Protein AF-A0A971Q6B0-F1 (afdb_monomer_lite)

Foldseek 3Di:
DAWDWDDDPDQKIKTKDWDDPVVCVVFVVQDPDDDDLPAFDTKMFIFIARDPDDPHGGHGFKMWTKGQDQLDDVLVCVVVVNPLVDPDSVVSSVVSRAAEIERSDIGGHPVCPPVLVSLVNLLVCVVVSNHQKYKYWALCCVVDVSLVSSVWDWGDDDDDPLLVVLQVLCVVLVNDLVQLCVLVSVVVSLVPGDPVSNVSNLVSLCCSQCPCSVPDRPPDPPSDSSVSSNVCSVVNVRDIIMIMDGDDDD

Secondary structure (DSSP, 8-state):
-PPEEE-SSSSSEEEEEEE-GGGHHHHGGG-SS-S---SEEEEEEEEEES-SSSSSS-EEEEEEEEEPPPS--HHHHHHTTTTT--SSHHHHHHHHHHHEEEEEEEEE-GGGTTSSHHHHHHHHHGGGSSSSEEEEEESGGGT-THHHHTTPEEE--PPPHHHHHHHHHHHHTT--HHHHHSHHHHHHHHHTS-HHHHHHHHHHHHHHHS-GGGTTSTT---S-HHHHHHHHHHHHH--PEEEEEEPPP-

Sequence (250 aa):
MKTVHLGSNLPFRFAIRPCPFSDYAKLARFHYRSGNPGPVARCFGLYATNLPRGPDSNTLVGIVVYGLPPVNSPLRDLATADRFRIADRAARAKKLNRELRTIARVIIDPRFRSLGLAAALVRHTLPHAGTPWVEASAVMGAINPFFEKAGMKRIDGPPSRNRAALQAALTHVGLTPPILLDTPRAIRHVESLPPIEKRFILRRIHEHFLNPRQGAYSSAVKHDLPWILPRLAQHALAQPAYFIWKRTRV

Radius of gyration: 20.81 Å; chains: 1; bounding box: 53×38×62 Å

Structure (mmCIF, N/CA/C/O backbone):
data_AF-A0A971Q6B0-F1
#
_entry.id   AF-A0A971Q6B0-F1
#
loop_
_atom_site.group_PDB
_atom_site.id
_atom_site.type_symbol
_atom_site.label_atom_id
_atom_site.label_alt_id
_atom_site.label_comp_id
_atom_site.label_asym_id
_atom_site.label_entity_id
_atom_site.label_seq_id
_atom_site.pdbx_PDB_ins_code
_atom_site.Cartn_x
_atom_site.Cartn_y
_atom_site.Cartn_z
_atom_site.occupancy
_atom_site.B_iso_or_equiv
_atom_site.auth_seq_id
_atom_site.auth_comp_id
_atom_site.auth_asym_id
_atom_site.auth_atom_id
_atom_site.pdbx_PDB_model_num
ATOM 1 N N . MET A 1 1 ? -12.184 7.140 18.582 1.00 59.72 1 MET A N 1
ATOM 2 C CA . MET A 1 1 ? -12.296 5.665 18.570 1.00 59.72 1 MET A CA 1
ATOM 3 C C . MET A 1 1 ? -12.173 5.187 20.008 1.00 59.72 1 MET A C 1
ATOM 5 O O . MET A 1 1 ? -11.249 5.642 20.670 1.00 59.72 1 MET A O 1
ATOM 9 N N . LYS A 1 2 ? -13.109 4.358 20.493 1.00 57.00 2 LYS A N 1
ATOM 10 C CA . LYS A 1 2 ? -12.983 3.660 21.788 1.00 57.00 2 LYS A CA 1
ATOM 11 C C . LYS A 1 2 ? -12.066 2.439 21.614 1.00 57.00 2 LYS A C 1
ATOM 13 O O . LYS A 1 2 ? -11.995 1.902 20.509 1.00 57.00 2 LYS A O 1
ATOM 18 N N . THR A 1 3 ? -11.366 2.025 22.668 1.00 61.88 3 THR A N 1
ATOM 19 C CA . THR A 1 3 ? -10.466 0.861 22.638 1.00 61.88 3 THR A CA 1
ATOM 20 C C . THR A 1 3 ? -11.216 -0.406 22.227 1.00 61.88 3 THR A C 1
ATOM 22 O O . THR A 1 3 ? -12.257 -0.716 22.799 1.00 61.88 3 THR A O 1
ATOM 25 N N . VAL A 1 4 ? -10.686 -1.140 21.244 1.00 60.56 4 VAL A N 1
ATOM 26 C CA . VAL A 1 4 ? -11.229 -2.441 20.813 1.00 60.56 4 VAL A CA 1
ATOM 27 C C . VAL A 1 4 ? -10.360 -3.565 21.360 1.00 60.56 4 VAL A C 1
ATOM 29 O O . VAL A 1 4 ? -9.152 -3.560 21.112 1.00 60.56 4 VAL A O 1
ATOM 32 N N . HIS A 1 5 ? -10.983 -4.525 22.049 1.00 63.38 5 HIS A N 1
ATOM 33 C CA . HIS A 1 5 ? -10.326 -5.730 22.547 1.00 63.38 5 HIS A CA 1
ATOM 34 C C . HIS A 1 5 ? -10.468 -6.905 21.576 1.00 63.38 5 HIS A C 1
ATOM 36 O O . HIS A 1 5 ? -11.567 -7.191 21.108 1.00 63.38 5 HIS A O 1
ATOM 42 N N . LEU A 1 6 ? -9.353 -7.575 21.260 1.00 63.81 6 LEU A N 1
ATOM 43 C CA . LEU A 1 6 ? -9.320 -8.747 20.374 1.00 63.81 6 LEU A CA 1
ATOM 44 C C . LEU A 1 6 ? -8.967 -10.010 21.176 1.00 63.81 6 LEU A C 1
ATOM 46 O O . LEU A 1 6 ? -7.962 -10.004 21.884 1.00 63.81 6 LEU A O 1
ATOM 50 N N . GLY A 1 7 ? -9.758 -11.078 20.998 1.00 57.16 7 GLY A N 1
ATOM 51 C CA . GLY A 1 7 ? -9.522 -12.428 21.535 1.00 57.16 7 GLY A CA 1
ATOM 52 C C . GLY A 1 7 ? -10.180 -12.708 22.895 1.00 57.16 7 GLY A C 1
ATOM 53 O O . GLY A 1 7 ? -9.960 -11.969 23.849 1.00 57.16 7 GLY A O 1
ATOM 54 N N . SER A 1 8 ? -10.963 -13.793 22.984 1.00 54.28 8 SER A N 1
ATOM 55 C CA . SER A 1 8 ? -11.554 -14.305 24.236 1.00 54.28 8 SER A CA 1
ATOM 56 C C . SER A 1 8 ? -10.757 -15.453 24.875 1.00 54.28 8 SER A C 1
ATOM 58 O O . SER A 1 8 ? -10.902 -15.678 26.069 1.00 54.28 8 SER A O 1
ATOM 60 N N . ASN A 1 9 ? -9.892 -16.147 24.114 1.00 57.88 9 ASN A N 1
ATOM 61 C CA . ASN A 1 9 ? -9.231 -17.394 24.550 1.00 57.88 9 ASN A CA 1
ATOM 62 C C . ASN A 1 9 ? -7.687 -17.321 24.572 1.00 57.88 9 ASN A C 1
ATOM 64 O O . ASN A 1 9 ? -7.028 -18.349 24.691 1.00 57.88 9 ASN A O 1
ATOM 68 N N . LEU A 1 10 ? -7.091 -16.132 24.419 1.00 64.12 10 LEU A N 1
ATOM 69 C CA . LEU A 1 10 ? -5.641 -15.936 24.554 1.00 64.12 10 LEU A CA 1
ATOM 70 C C . LEU A 1 10 ? -5.323 -15.319 25.925 1.00 64.12 10 LEU A C 1
ATOM 72 O O . LEU A 1 10 ? -6.090 -14.476 26.392 1.00 64.12 10 LEU A O 1
ATOM 76 N N . PRO A 1 11 ? -4.187 -15.672 26.557 1.00 64.81 11 PRO A N 1
ATOM 77 C CA . PRO A 1 11 ? -3.811 -15.128 27.866 1.00 64.81 11 PRO A CA 1
ATOM 78 C C . PRO A 1 11 ? -3.462 -13.628 27.827 1.00 64.81 11 PRO A C 1
ATOM 80 O O . PRO A 1 11 ? -3.389 -12.983 28.868 1.00 64.81 11 PRO A O 1
ATOM 83 N N . PHE A 1 12 ? -3.280 -13.055 26.634 1.00 71.56 12 PHE A N 1
ATOM 84 C CA . PHE A 1 12 ? -3.012 -11.636 26.407 1.00 71.56 12 PHE A CA 1
ATOM 85 C C . PHE A 1 12 ? -4.153 -10.978 25.627 1.00 71.56 12 PHE A C 1
ATOM 87 O O . PHE A 1 12 ? -4.751 -11.578 24.732 1.00 71.56 12 PHE A O 1
ATOM 94 N N . ARG A 1 13 ? -4.435 -9.713 25.954 1.00 81.75 13 ARG A N 1
ATOM 95 C CA . ARG A 1 13 ? -5.461 -8.900 25.287 1.00 81.75 13 ARG A CA 1
ATOM 96 C C . ARG A 1 13 ? -4.807 -7.889 24.361 1.00 81.75 13 ARG A C 1
ATOM 98 O O . ARG A 1 13 ? -3.676 -7.459 24.578 1.00 81.75 13 ARG A O 1
ATOM 105 N N . PHE A 1 14 ? -5.548 -7.471 23.346 1.00 87.75 14 PHE A N 1
ATOM 106 C CA . PHE A 1 14 ? -5.125 -6.388 22.465 1.00 87.75 14 PHE A CA 1
ATOM 107 C C . PHE A 1 14 ? -6.003 -5.157 22.643 1.00 87.75 14 PHE A C 1
ATOM 109 O O . PHE A 1 14 ? -7.144 -5.267 23.074 1.00 87.75 14 PHE A O 1
ATOM 116 N N . ALA A 1 15 ? -5.464 -3.989 22.320 1.00 90.06 15 ALA A N 1
ATOM 117 C CA . ALA A 1 15 ? -6.143 -2.706 22.387 1.00 90.06 15 ALA A CA 1
ATOM 118 C C . ALA A 1 15 ? -5.758 -1.864 21.167 1.00 90.06 15 ALA A C 1
ATOM 120 O O . ALA A 1 15 ? -4.575 -1.623 20.928 1.00 90.06 15 ALA A O 1
ATOM 121 N N . ILE A 1 16 ? -6.743 -1.397 20.397 1.00 93.44 16 ILE A N 1
ATOM 122 C CA . ILE A 1 16 ? -6.512 -0.456 19.289 1.00 93.44 16 ILE A CA 1
ATOM 123 C C . ILE A 1 16 ? -6.879 0.959 19.726 1.00 93.44 16 ILE A C 1
ATOM 125 O O . ILE A 1 16 ? -7.988 1.183 20.208 1.00 93.44 16 ILE A O 1
ATOM 129 N N . ARG A 1 17 ? -5.980 1.923 19.508 1.00 93.88 17 ARG A N 1
ATOM 130 C CA . ARG A 1 17 ? -6.218 3.342 19.815 1.00 93.88 17 ARG A CA 1
ATOM 131 C C . ARG A 1 17 ? -5.443 4.276 18.878 1.00 93.88 17 ARG A C 1
ATOM 133 O O . ARG A 1 17 ? -4.462 3.839 18.272 1.00 93.88 17 ARG A O 1
ATOM 140 N N . PRO A 1 18 ? -5.855 5.551 18.742 1.00 96.12 18 PRO A N 1
ATOM 141 C CA . PRO A 1 18 ? -5.040 6.561 18.071 1.00 96.12 18 PRO A CA 1
ATOM 142 C C . PRO A 1 18 ? -3.644 6.650 18.700 1.00 96.12 18 PRO A C 1
ATOM 144 O O . PRO A 1 18 ? -3.510 6.532 19.917 1.00 96.12 18 PRO A O 1
ATOM 147 N N . CYS A 1 19 ? -2.621 6.867 17.879 1.00 94.69 19 CYS A N 1
ATOM 148 C CA . CYS A 1 19 ? -1.248 7.069 18.338 1.00 94.69 19 CYS A CA 1
ATOM 149 C C . CYS A 1 19 ? -0.559 8.179 17.525 1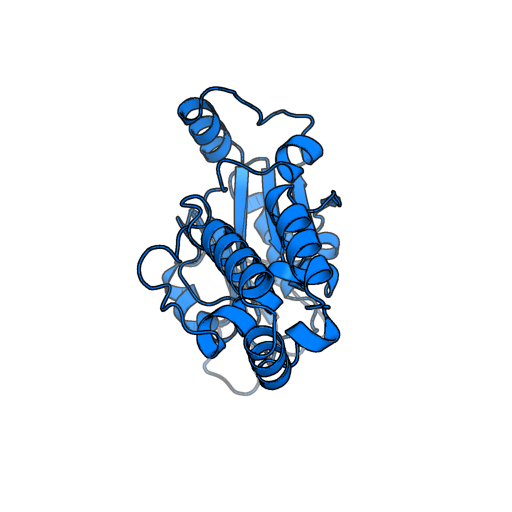.00 94.69 19 CYS A C 1
ATOM 151 O O . CYS A 1 19 ? -0.994 8.481 16.406 1.00 94.69 19 CYS A O 1
ATOM 153 N N . PRO A 1 20 ? 0.498 8.815 18.059 1.00 95.25 20 PRO A N 1
ATOM 154 C CA . PRO A 1 20 ? 1.301 9.753 17.285 1.00 95.25 20 PRO A CA 1
ATOM 155 C C . PRO A 1 20 ? 2.094 9.020 16.197 1.00 95.25 20 PRO A C 1
ATOM 157 O O . PRO A 1 20 ? 2.433 7.845 16.329 1.00 95.25 20 PRO A O 1
ATOM 160 N N . PHE A 1 21 ? 2.458 9.724 15.122 1.00 94.69 21 PHE A N 1
ATOM 161 C CA . PHE A 1 21 ? 3.286 9.130 14.068 1.00 94.69 21 PHE A CA 1
ATOM 162 C C . PHE A 1 21 ? 4.667 8.679 14.571 1.00 94.69 21 PHE A C 1
ATOM 164 O O . PHE A 1 21 ? 5.214 7.726 14.029 1.00 94.69 21 PHE A O 1
ATOM 171 N N . SER A 1 22 ? 5.206 9.279 15.636 1.00 94.31 22 SER A N 1
ATOM 172 C CA . SER A 1 22 ? 6.482 8.866 16.239 1.00 94.31 22 SER A CA 1
ATOM 173 C C . SER A 1 22 ? 6.508 7.395 16.682 1.00 94.31 22 SER A C 1
ATOM 175 O O . SER A 1 22 ? 7.567 6.769 16.635 1.00 94.31 22 SER A O 1
ATOM 177 N N . ASP A 1 23 ? 5.358 6.791 17.008 1.00 94.62 23 ASP A N 1
ATOM 178 C CA . ASP A 1 23 ? 5.263 5.361 17.339 1.00 94.62 23 ASP A CA 1
ATOM 179 C C . ASP A 1 23 ? 5.625 4.449 16.155 1.00 94.62 23 ASP A C 1
ATOM 181 O O . ASP A 1 23 ? 6.085 3.324 16.361 1.00 94.62 23 ASP A O 1
ATOM 185 N N . TYR A 1 24 ? 5.505 4.934 14.914 1.00 94.38 24 TYR A N 1
ATOM 186 C CA . TYR A 1 24 ? 5.943 4.207 13.719 1.00 94.38 24 TYR A CA 1
ATOM 187 C C . TYR A 1 24 ? 7.421 3.819 13.793 1.00 94.38 24 TYR A C 1
ATOM 189 O O . TYR A 1 24 ? 7.770 2.700 13.417 1.00 94.38 24 TYR A O 1
ATOM 197 N N . ALA A 1 25 ? 8.287 4.696 14.315 1.00 91.88 25 ALA A N 1
ATOM 198 C CA . ALA A 1 25 ? 9.729 4.458 14.371 1.00 91.88 25 ALA A CA 1
ATOM 199 C C . ALA A 1 25 ? 10.085 3.191 15.170 1.00 91.88 25 ALA A C 1
ATOM 201 O O . ALA A 1 25 ? 11.011 2.470 14.801 1.00 91.88 25 ALA A O 1
ATOM 202 N N . LYS A 1 26 ? 9.290 2.858 16.198 1.00 92.81 26 LYS A N 1
ATOM 203 C CA . LYS A 1 26 ? 9.471 1.665 17.044 1.00 92.81 26 LYS A CA 1
ATOM 204 C C . LYS A 1 26 ? 9.282 0.354 16.270 1.00 92.81 26 LYS A C 1
ATOM 206 O O . LYS A 1 26 ? 9.869 -0.664 16.628 1.00 92.81 26 LYS A O 1
ATOM 211 N N . LEU A 1 27 ? 8.473 0.376 15.206 1.00 93.62 27 LEU A N 1
ATOM 212 C CA . LEU A 1 27 ? 8.131 -0.798 14.397 1.00 93.62 27 LEU A CA 1
ATOM 213 C C . LEU A 1 27 ? 8.660 -0.734 12.957 1.00 93.62 27 LEU A C 1
ATOM 215 O O . LEU A 1 27 ? 8.627 -1.747 12.261 1.00 93.62 27 LEU A O 1
ATOM 219 N N . ALA A 1 28 ? 9.175 0.413 12.503 1.00 90.88 28 ALA A N 1
ATOM 220 C CA . ALA A 1 28 ? 9.569 0.657 11.112 1.00 90.88 28 ALA A CA 1
ATOM 221 C C . ALA A 1 28 ? 10.545 -0.394 10.555 1.00 90.88 28 ALA A C 1
ATOM 223 O O . ALA A 1 28 ? 10.406 -0.804 9.403 1.00 90.88 28 ALA A O 1
ATOM 224 N N . ARG A 1 29 ? 11.467 -0.895 11.392 1.00 90.44 29 ARG A N 1
ATOM 225 C CA . ARG A 1 29 ? 12.430 -1.958 11.042 1.00 90.44 29 ARG A CA 1
ATOM 226 C C . ARG A 1 29 ? 11.787 -3.271 10.578 1.00 90.44 29 ARG A C 1
ATOM 228 O O . ARG A 1 29 ? 12.442 -4.069 9.924 1.00 90.44 29 ARG A O 1
ATOM 235 N N . PHE A 1 30 ? 10.518 -3.508 10.915 1.00 89.69 30 PHE A N 1
ATOM 236 C CA . PHE A 1 30 ? 9.785 -4.718 10.535 1.00 89.69 30 PHE A CA 1
ATOM 237 C C . PHE A 1 30 ? 8.982 -4.570 9.236 1.00 89.69 30 PHE A C 1
ATOM 239 O O . PHE A 1 30 ? 8.316 -5.526 8.824 1.00 89.69 30 PHE A O 1
ATOM 246 N N . HIS A 1 31 ? 9.003 -3.394 8.600 1.00 87.06 31 HIS A N 1
ATOM 247 C CA . HIS A 1 31 ? 8.326 -3.159 7.330 1.00 87.06 31 HIS A CA 1
ATOM 248 C C . HIS A 1 31 ? 9.244 -3.478 6.146 1.00 87.06 31 HIS A C 1
ATOM 250 O O . HIS A 1 31 ? 10.388 -3.044 6.095 1.00 87.06 31 HIS A O 1
ATOM 256 N N . TYR A 1 32 ? 8.713 -4.189 5.150 1.00 76.62 32 TYR A N 1
ATOM 257 C CA . TYR A 1 32 ? 9.488 -4.632 3.985 1.00 76.62 32 TYR A CA 1
ATOM 258 C C . TYR A 1 32 ? 9.891 -3.489 3.034 1.00 76.62 32 TYR A C 1
ATOM 260 O O . TYR A 1 32 ? 10.848 -3.623 2.280 1.00 76.62 32 TYR A O 1
ATOM 268 N N . ARG A 1 33 ? 9.164 -2.360 3.048 1.00 70.06 33 ARG A N 1
ATOM 269 C CA . ARG A 1 33 ? 9.567 -1.131 2.336 1.00 70.06 33 ARG A CA 1
ATOM 270 C C . ARG A 1 33 ? 10.234 -0.171 3.305 1.00 70.06 33 ARG A C 1
ATOM 272 O O . ARG A 1 33 ? 9.585 0.260 4.261 1.00 70.06 33 ARG A O 1
ATOM 279 N N . SER A 1 34 ? 11.463 0.215 3.000 1.00 66.19 34 SER A N 1
ATOM 280 C CA . SER A 1 34 ? 12.147 1.329 3.646 1.00 66.19 34 SER A CA 1
ATOM 281 C C . SER A 1 34 ? 11.624 2.683 3.134 1.00 66.19 34 SER A C 1
ATOM 283 O O . SER A 1 34 ? 10.900 2.762 2.138 1.00 66.19 34 SER A O 1
ATOM 285 N N . GLY A 1 35 ? 11.967 3.760 3.844 1.00 72.75 35 GLY A N 1
ATOM 286 C CA . GLY A 1 35 ? 11.661 5.136 3.445 1.00 72.75 35 GLY A CA 1
ATOM 287 C C . GLY A 1 35 ? 10.383 5.733 4.043 1.00 72.75 35 GLY A C 1
ATOM 288 O O . GLY A 1 35 ? 9.554 5.052 4.661 1.00 72.75 35 GLY A O 1
ATOM 289 N N . ASN A 1 36 ? 10.243 7.047 3.847 1.00 76.94 36 ASN A N 1
ATOM 290 C CA . ASN A 1 36 ? 9.158 7.861 4.390 1.00 76.94 36 ASN A CA 1
ATOM 291 C C . ASN A 1 36 ? 7.785 7.393 3.839 1.00 76.94 36 ASN A C 1
ATOM 293 O O . ASN A 1 36 ? 7.651 7.174 2.632 1.00 76.94 36 ASN A O 1
ATOM 297 N N . PRO A 1 37 ? 6.755 7.199 4.688 1.00 82.75 37 PRO A N 1
ATOM 298 C CA . PRO A 1 37 ? 5.405 6.835 4.248 1.00 82.75 37 PRO A CA 1
ATOM 299 C C . PRO A 1 37 ? 4.642 7.949 3.510 1.00 82.75 37 PRO A C 1
ATOM 301 O O . PRO A 1 37 ? 3.523 7.703 3.062 1.00 82.75 37 PRO A O 1
ATOM 304 N N . GLY A 1 38 ? 5.238 9.131 3.342 1.00 84.31 38 GLY A N 1
ATOM 305 C CA . GLY A 1 38 ? 4.616 10.307 2.745 1.00 84.31 38 GLY A CA 1
ATOM 306 C C . GLY A 1 38 ? 3.872 11.149 3.787 1.00 84.31 38 GLY A C 1
ATOM 307 O O . GLY A 1 38 ? 4.040 10.934 4.988 1.00 84.31 38 GLY A O 1
ATOM 308 N N . PRO A 1 39 ? 3.044 12.116 3.352 1.00 88.81 39 PRO A N 1
ATOM 309 C CA . PRO A 1 39 ? 2.283 12.966 4.261 1.00 88.81 39 PRO A CA 1
ATOM 310 C C . PRO A 1 39 ? 1.297 12.141 5.097 1.00 88.81 39 PRO A C 1
ATOM 312 O O . PRO A 1 39 ? 0.330 11.581 4.571 1.00 88.81 39 PRO A O 1
ATOM 315 N N . VAL A 1 40 ? 1.554 12.065 6.402 1.00 94.00 40 VAL A N 1
ATOM 316 C CA . VAL A 1 40 ? 0.747 11.301 7.358 1.00 94.00 40 VAL A CA 1
ATOM 317 C C . VAL A 1 40 ? -0.464 12.121 7.784 1.00 94.00 40 VAL A C 1
ATOM 319 O O . VAL A 1 40 ? -0.345 13.289 8.136 1.00 94.00 40 VAL A O 1
ATOM 322 N N . ALA A 1 41 ? -1.635 11.492 7.770 1.00 95.19 41 ALA A N 1
ATOM 323 C CA . ALA A 1 41 ? -2.881 12.085 8.236 1.00 95.19 41 ALA A CA 1
ATOM 324 C C . ALA A 1 41 ? -3.291 11.546 9.611 1.00 95.19 41 ALA A C 1
ATOM 326 O O . ALA A 1 41 ? -3.713 12.316 10.468 1.00 95.19 41 ALA A O 1
ATOM 327 N N . ARG A 1 42 ? -3.218 10.222 9.816 1.00 96.50 42 ARG A N 1
ATOM 328 C CA . ARG A 1 42 ? -3.631 9.555 11.062 1.00 96.50 42 ARG A CA 1
ATOM 329 C C . ARG A 1 42 ? -2.855 8.264 11.283 1.00 96.50 42 ARG A C 1
ATOM 331 O O . ARG A 1 42 ? -2.566 7.554 10.324 1.00 96.50 42 ARG A O 1
ATOM 338 N N . CYS A 1 43 ? -2.622 7.917 12.543 1.00 97.56 43 CYS A N 1
ATOM 339 C CA . CYS A 1 43 ? -2.050 6.635 12.938 1.00 97.56 43 CYS A CA 1
ATOM 340 C C . CYS A 1 43 ? -2.893 5.981 14.031 1.00 97.56 43 CYS A C 1
ATOM 342 O O . CYS A 1 43 ? -3.488 6.662 14.871 1.00 97.56 43 CYS A O 1
ATOM 344 N N . PHE A 1 44 ? -2.917 4.653 14.022 1.00 97.56 44 PHE A N 1
ATOM 345 C CA . PHE A 1 44 ? -3.509 3.857 15.091 1.00 97.56 44 PHE A CA 1
ATOM 346 C C . PHE A 1 44 ? -2.544 2.748 15.483 1.00 97.56 44 PHE A C 1
ATOM 348 O O . PHE A 1 44 ? -2.020 2.039 14.620 1.00 97.56 44 PHE A O 1
ATOM 355 N N . GLY A 1 45 ? -2.323 2.611 16.786 1.00 96.50 45 GLY A N 1
ATOM 356 C CA . GLY A 1 45 ? -1.483 1.582 17.374 1.00 96.50 45 GLY A CA 1
ATOM 357 C C . GLY A 1 45 ? -2.325 0.421 17.885 1.00 96.50 45 GLY A C 1
ATOM 358 O O . GLY A 1 45 ? -3.423 0.617 18.412 1.00 96.50 45 GLY A O 1
ATOM 359 N N . LEU A 1 46 ? -1.786 -0.783 17.733 1.00 95.00 46 LEU A N 1
ATOM 360 C CA . LEU A 1 46 ? -2.246 -2.009 18.362 1.00 95.00 46 LEU A CA 1
ATOM 361 C C . LEU A 1 46 ? -1.311 -2.312 19.530 1.00 95.00 46 LEU A C 1
ATOM 363 O O . LEU A 1 46 ? -0.111 -2.511 19.327 1.00 95.00 46 LEU A O 1
ATOM 367 N N . TYR A 1 47 ? -1.862 -2.360 20.733 1.00 92.31 47 TYR A N 1
ATOM 368 C CA . TYR A 1 47 ? -1.114 -2.571 21.961 1.00 92.31 47 TYR A CA 1
ATOM 369 C C . TYR A 1 47 ? -1.500 -3.911 22.580 1.00 92.31 47 TYR A C 1
ATOM 371 O O . TYR A 1 47 ? -2.685 -4.209 22.699 1.00 92.31 47 TYR A O 1
ATOM 379 N N . ALA A 1 48 ? -0.510 -4.715 22.953 1.00 88.75 48 ALA A N 1
ATOM 380 C CA . ALA A 1 48 ? -0.706 -5.924 23.738 1.00 88.75 48 ALA A CA 1
ATOM 381 C C . ALA A 1 48 ? -0.669 -5.585 25.234 1.00 88.75 48 ALA A C 1
ATOM 383 O O . ALA A 1 48 ? 0.175 -4.810 25.697 1.00 88.75 48 ALA A O 1
ATOM 384 N N . THR A 1 49 ? -1.584 -6.181 25.987 1.00 80.94 49 THR A N 1
ATOM 385 C CA . THR A 1 49 ? -1.664 -6.108 27.447 1.00 80.94 49 THR A CA 1
ATOM 386 C C . THR A 1 49 ? -1.666 -7.520 28.028 1.00 80.94 49 THR A C 1
ATOM 388 O O . THR A 1 49 ? -2.006 -8.479 27.332 1.00 80.94 49 THR A O 1
ATOM 391 N N . ASN A 1 50 ? -1.310 -7.645 29.308 1.00 74.75 50 ASN A N 1
ATOM 392 C CA . ASN A 1 50 ? -1.235 -8.923 30.027 1.00 74.75 50 ASN A CA 1
ATOM 393 C C . ASN A 1 50 ? -0.254 -9.912 29.369 1.00 74.75 50 ASN A C 1
ATOM 395 O O . ASN A 1 50 ? -0.556 -11.089 29.190 1.00 74.75 50 ASN A O 1
ATOM 399 N N . LEU A 1 51 ? 0.918 -9.421 28.950 1.00 72.94 51 LEU A N 1
ATOM 400 C CA . LEU A 1 51 ? 1.982 -10.296 28.462 1.00 72.94 51 LEU A CA 1
ATOM 401 C C . LEU A 1 51 ? 2.648 -11.003 29.659 1.00 72.94 51 LEU A C 1
ATOM 403 O O . LEU A 1 51 ? 2.998 -10.315 30.613 1.00 72.94 51 LEU A O 1
ATOM 407 N N . PRO A 1 52 ? 2.896 -12.329 29.605 1.00 63.31 52 PRO A N 1
ATOM 408 C CA . PRO A 1 52 ? 3.469 -13.090 30.727 1.00 63.31 52 PRO A CA 1
ATOM 409 C C . PRO A 1 52 ? 4.854 -12.616 31.195 1.00 63.31 52 PRO A C 1
ATOM 411 O O . PRO A 1 52 ? 5.273 -12.924 32.305 1.00 63.31 52 PRO A O 1
ATOM 414 N N . ARG A 1 53 ? 5.597 -11.917 30.327 1.00 59.81 53 ARG A N 1
ATOM 415 C CA . ARG A 1 53 ? 6.924 -11.348 30.599 1.00 59.81 53 ARG A CA 1
ATOM 416 C C . ARG A 1 53 ? 7.046 -10.003 29.885 1.00 59.81 53 ARG A C 1
ATOM 418 O O . ARG A 1 53 ? 7.424 -9.949 28.716 1.00 59.81 53 ARG A O 1
ATOM 425 N N . GLY A 1 54 ? 6.677 -8.923 30.559 1.00 55.28 54 GLY A N 1
ATOM 426 C CA . GLY A 1 54 ? 6.814 -7.561 30.049 1.00 55.28 54 GLY A CA 1
ATOM 427 C C . GLY A 1 54 ? 6.322 -6.542 31.073 1.00 55.28 54 GLY A C 1
ATOM 428 O O . GLY A 1 54 ? 5.524 -6.917 31.928 1.00 55.28 54 GLY A O 1
ATOM 429 N N . PRO A 1 55 ? 6.794 -5.283 31.013 1.00 51.06 55 PRO A N 1
ATOM 430 C CA . PRO A 1 55 ? 6.321 -4.239 31.915 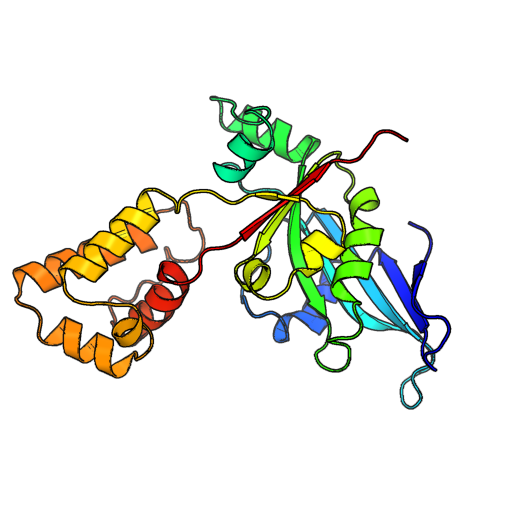1.00 51.06 55 PRO A CA 1
ATOM 431 C C . PRO A 1 55 ? 4.797 -4.119 31.829 1.00 51.06 55 PRO A C 1
ATOM 433 O O . PRO A 1 55 ? 4.217 -4.287 30.748 1.00 51.06 55 PRO A O 1
ATOM 436 N N . ASP A 1 56 ? 4.173 -3.861 32.977 1.00 54.03 56 ASP A N 1
ATOM 437 C CA . ASP A 1 56 ? 2.726 -3.815 33.148 1.00 54.03 56 ASP A CA 1
ATOM 438 C C . ASP A 1 56 ? 2.058 -2.941 32.086 1.00 54.03 56 ASP A C 1
ATOM 440 O O . ASP A 1 56 ? 2.120 -1.714 32.101 1.00 54.03 56 ASP A O 1
ATOM 444 N N . SER A 1 57 ? 1.355 -3.622 31.180 1.00 61.50 57 SER A N 1
ATOM 445 C CA . SER A 1 57 ? 0.453 -3.083 30.164 1.00 61.50 57 SER A CA 1
ATOM 446 C C . SER A 1 57 ? 1.087 -2.217 29.054 1.00 61.50 57 SER A C 1
ATOM 448 O O . SER A 1 57 ? 1.935 -1.358 29.261 1.00 61.50 57 SER A O 1
ATOM 450 N N . ASN A 1 58 ? 0.559 -2.374 27.832 1.00 74.50 58 ASN A N 1
ATOM 451 C CA . ASN A 1 58 ? 0.663 -1.405 26.730 1.00 74.50 58 ASN A CA 1
ATOM 452 C C . ASN A 1 58 ? 1.904 -1.492 25.815 1.00 74.50 58 ASN A C 1
ATOM 454 O O . ASN A 1 58 ? 2.415 -0.479 25.332 1.00 74.50 58 ASN A O 1
ATOM 458 N N . THR A 1 59 ? 2.351 -2.706 25.485 1.00 89.31 59 THR A N 1
ATOM 459 C CA . THR A 1 59 ? 3.405 -2.903 24.473 1.00 89.31 59 THR A CA 1
ATOM 460 C C . THR A 1 59 ? 2.849 -2.648 23.073 1.00 89.31 59 THR A C 1
ATOM 462 O O . THR A 1 59 ? 1.914 -3.325 22.657 1.00 89.31 59 THR A O 1
ATOM 465 N N . LEU A 1 60 ? 3.425 -1.714 22.313 1.00 93.06 60 LEU A N 1
ATOM 466 C CA . LEU A 1 60 ? 3.058 -1.491 20.910 1.00 93.06 60 LEU A CA 1
ATOM 467 C C . LEU A 1 60 ? 3.511 -2.683 20.051 1.00 93.06 60 LEU A C 1
ATOM 469 O O . LEU A 1 60 ? 4.705 -2.885 19.844 1.00 93.06 60 LEU A O 1
ATOM 473 N N . VAL A 1 61 ? 2.556 -3.450 19.528 1.00 94.12 61 VAL A N 1
ATOM 474 C CA . VAL A 1 61 ? 2.801 -4.662 18.721 1.00 94.12 61 VAL A CA 1
ATOM 475 C C . VAL A 1 61 ? 2.355 -4.515 17.270 1.00 94.12 61 VAL A C 1
ATOM 477 O O . VAL A 1 61 ? 2.665 -5.360 16.432 1.00 94.12 61 VAL A O 1
ATOM 480 N N . GLY A 1 62 ? 1.641 -3.441 16.942 1.00 95.81 62 GLY A N 1
ATOM 481 C CA . GLY A 1 62 ? 1.266 -3.140 15.570 1.00 95.81 62 GLY A CA 1
ATOM 482 C C . GLY A 1 62 ? 0.925 -1.676 15.350 1.00 95.81 62 GLY A C 1
ATOM 483 O O . GLY A 1 62 ? 0.597 -0.957 16.288 1.00 95.81 62 GLY A O 1
ATOM 484 N N . ILE A 1 63 ? 0.993 -1.227 14.101 1.00 97.44 63 ILE A N 1
ATOM 485 C CA . ILE A 1 63 ? 0.613 0.130 13.703 1.00 97.44 63 ILE A CA 1
ATOM 486 C C . ILE A 1 63 ? 0.039 0.139 12.286 1.00 97.44 63 ILE A C 1
ATOM 488 O O . ILE A 1 63 ? 0.522 -0.568 11.397 1.00 97.44 63 ILE A O 1
ATOM 492 N N . VAL A 1 64 ? -0.979 0.970 12.070 1.00 97.69 64 VAL A N 1
ATOM 493 C CA . VAL A 1 64 ? -1.473 1.354 10.745 1.00 97.69 64 VAL A CA 1
ATOM 494 C C . VAL A 1 64 ? -1.311 2.859 10.564 1.00 97.69 64 VAL A C 1
ATOM 496 O O . VAL A 1 64 ? -1.661 3.645 11.446 1.00 97.69 64 VAL A O 1
ATOM 499 N N . VAL A 1 65 ? -0.762 3.253 9.417 1.00 97.81 65 VAL A N 1
ATOM 500 C CA . VAL A 1 65 ? -0.512 4.650 9.046 1.00 97.81 65 VAL A CA 1
ATOM 501 C C . VAL A 1 65 ? -1.389 5.002 7.854 1.00 97.81 65 VAL A C 1
ATOM 503 O O . VAL A 1 65 ? -1.258 4.404 6.785 1.00 97.81 65 VAL A O 1
ATOM 506 N N . TYR A 1 66 ? -2.251 5.997 8.031 1.00 98.00 66 TYR A N 1
ATOM 507 C CA . TYR A 1 66 ? -3.054 6.609 6.981 1.00 98.00 66 TYR A CA 1
ATOM 508 C C . TYR A 1 66 ? -2.394 7.902 6.514 1.00 98.00 66 TYR A C 1
ATOM 510 O O . TYR A 1 66 ? -2.051 8.758 7.331 1.00 98.00 66 TYR A O 1
ATOM 518 N N . GLY A 1 67 ? -2.265 8.071 5.204 1.00 96.38 67 GLY A N 1
ATOM 519 C CA . GLY A 1 67 ? -1.684 9.252 4.576 1.00 96.38 67 GLY A CA 1
ATOM 520 C C . GLY A 1 67 ? -2.558 9.843 3.477 1.00 96.38 67 GLY A C 1
ATOM 521 O O . GLY A 1 67 ? -3.668 9.369 3.202 1.00 96.38 67 GLY A O 1
ATOM 522 N N . LEU A 1 68 ? -2.041 10.900 2.855 1.00 95.25 68 LEU A N 1
ATOM 523 C CA . LEU A 1 68 ? -2.631 11.473 1.649 1.00 95.25 68 LEU A CA 1
ATOM 524 C C . LEU A 1 68 ? -2.402 10.549 0.443 1.00 95.25 68 LEU A C 1
ATOM 526 O O . LEU A 1 68 ? -1.327 9.954 0.323 1.00 95.25 68 LEU A O 1
ATOM 530 N N . PRO A 1 69 ? -3.387 10.424 -0.458 1.00 93.25 69 PRO A N 1
ATOM 531 C CA . PRO A 1 69 ? -3.251 9.555 -1.614 1.00 93.25 69 PRO A CA 1
ATOM 532 C C . PRO A 1 69 ? -2.339 10.127 -2.698 1.00 93.25 69 PRO A C 1
ATOM 534 O O . PRO A 1 69 ? -2.278 11.346 -2.885 1.00 93.25 69 PRO A O 1
ATOM 537 N N . PRO A 1 70 ? -1.695 9.262 -3.505 1.00 89.88 70 PRO A N 1
ATOM 538 C CA . PRO A 1 70 ? -1.100 9.701 -4.757 1.00 89.88 70 PRO A CA 1
ATOM 539 C C . PRO A 1 70 ? -2.183 10.310 -5.656 1.00 89.88 70 PRO A C 1
ATOM 541 O O . PRO A 1 70 ? -3.278 9.760 -5.788 1.00 89.88 70 PRO A O 1
ATOM 544 N N . VAL A 1 71 ? -1.872 11.426 -6.322 1.00 90.44 71 VAL A N 1
ATOM 545 C CA . VAL A 1 71 ? -2.834 12.150 -7.179 1.00 90.44 71 VAL A CA 1
ATOM 546 C C . VAL A 1 71 ? -3.315 11.295 -8.357 1.00 90.44 71 VAL A C 1
ATOM 548 O O . VAL A 1 71 ? -4.486 11.352 -8.730 1.00 90.44 71 VAL A O 1
ATOM 551 N N . ASN A 1 72 ? -2.438 10.450 -8.904 1.00 87.06 72 ASN A N 1
ATOM 552 C CA . ASN A 1 72 ? -2.735 9.593 -10.049 1.00 87.06 72 ASN A CA 1
ATOM 553 C C . ASN A 1 72 ? -2.761 8.123 -9.629 1.00 87.06 72 ASN A C 1
ATOM 555 O O . ASN A 1 72 ? -1.757 7.605 -9.144 1.00 87.06 72 ASN A O 1
ATOM 559 N N . SER A 1 73 ? -3.891 7.455 -9.851 1.00 89.88 73 SER A N 1
ATOM 560 C CA . SER A 1 73 ? -4.041 6.012 -9.663 1.00 89.88 73 SER A CA 1
ATOM 561 C C . SER A 1 73 ? -5.112 5.491 -10.629 1.00 89.88 73 SER A C 1
ATOM 563 O O . SER A 1 73 ? -6.297 5.653 -10.348 1.00 89.88 73 SER A O 1
ATOM 565 N N . PRO A 1 74 ? -4.728 4.869 -11.760 1.00 87.50 74 PRO A N 1
ATOM 566 C CA . PRO A 1 74 ? -5.696 4.322 -12.714 1.00 87.50 74 PRO A CA 1
ATOM 567 C C . PRO A 1 74 ? -6.625 3.270 -12.095 1.00 87.50 74 PRO A C 1
ATOM 569 O O . PRO A 1 74 ? -7.802 3.212 -12.432 1.00 87.50 74 PRO A O 1
ATOM 572 N N . LEU A 1 75 ? -6.118 2.473 -11.147 1.00 90.31 75 LEU A N 1
ATOM 573 C CA . LEU A 1 75 ? -6.928 1.479 -10.439 1.00 90.31 75 LEU A CA 1
ATOM 574 C C . LEU A 1 75 ? -7.956 2.131 -9.512 1.00 90.31 75 LEU A C 1
ATOM 576 O O . LEU A 1 75 ? -9.048 1.597 -9.364 1.00 90.31 75 LEU A O 1
ATOM 580 N N . ARG A 1 76 ? -7.656 3.305 -8.940 1.00 93.88 76 ARG A N 1
ATOM 581 C CA . ARG A 1 76 ? -8.655 4.085 -8.198 1.00 93.88 76 ARG A CA 1
ATOM 582 C C . ARG A 1 76 ? -9.750 4.594 -9.122 1.00 93.88 76 ARG A C 1
ATOM 584 O O . ARG A 1 76 ? -10.921 4.519 -8.762 1.00 93.88 76 ARG A O 1
ATOM 591 N N . ASP A 1 77 ? -9.368 5.135 -10.272 1.00 92.31 77 ASP A N 1
ATOM 592 C CA . ASP A 1 77 ? -10.317 5.672 -11.248 1.00 92.31 77 ASP A CA 1
ATOM 593 C C . ASP A 1 77 ? -11.285 4.551 -11.685 1.00 92.31 77 ASP A C 1
ATOM 595 O O . ASP A 1 77 ? -12.496 4.695 -11.522 1.00 92.31 77 ASP A O 1
ATOM 599 N N . LEU A 1 78 ? -10.756 3.364 -12.016 1.00 91.00 78 LEU A N 1
ATOM 600 C CA . LEU A 1 78 ? -11.546 2.151 -12.270 1.00 91.00 78 LEU A CA 1
ATOM 601 C C . LEU A 1 78 ? -12.443 1.763 -11.079 1.00 91.00 78 LEU A C 1
ATOM 603 O O . LEU A 1 78 ? -13.647 1.569 -11.230 1.00 91.00 78 LEU A O 1
ATOM 607 N N . ALA A 1 79 ? -11.875 1.679 -9.874 1.00 92.56 79 ALA A N 1
ATOM 608 C CA . ALA A 1 79 ? -12.578 1.239 -8.667 1.00 92.56 79 ALA A CA 1
ATOM 609 C C . ALA A 1 79 ? -13.698 2.185 -8.208 1.00 92.56 79 ALA A C 1
ATOM 611 O O . ALA A 1 79 ? -14.554 1.799 -7.410 1.00 92.56 79 ALA A O 1
ATOM 612 N N . THR A 1 80 ? -13.662 3.438 -8.662 1.00 94.06 80 THR A N 1
ATOM 613 C CA . THR A 1 80 ? -14.571 4.504 -8.227 1.00 94.06 80 THR A CA 1
ATOM 614 C C . THR A 1 80 ? -15.446 5.036 -9.356 1.00 94.06 80 THR A C 1
ATOM 616 O O . THR A 1 80 ? -16.082 6.072 -9.163 1.00 94.06 80 THR A O 1
ATOM 619 N N . ALA A 1 81 ? -15.494 4.334 -10.497 1.00 93.94 81 ALA A N 1
ATOM 620 C CA . ALA A 1 81 ? -16.214 4.754 -11.699 1.00 93.94 81 ALA A CA 1
ATOM 621 C C . ALA A 1 81 ? -15.883 6.212 -12.071 1.00 93.94 81 ALA A C 1
ATOM 623 O O . ALA A 1 81 ? -16.758 7.070 -12.158 1.00 93.94 81 ALA A O 1
ATOM 624 N N . ASP A 1 82 ? -14.584 6.505 -12.170 1.00 94.31 82 ASP A N 1
ATOM 625 C CA . ASP A 1 82 ? -14.014 7.803 -12.540 1.00 94.31 82 ASP A CA 1
ATOM 626 C C . ASP A 1 82 ? -14.373 8.990 -11.626 1.00 94.31 82 ASP A C 1
ATOM 628 O O . ASP A 1 82 ? -14.029 10.134 -11.929 1.00 94.31 82 ASP A O 1
ATOM 632 N N . ARG A 1 83 ? -14.947 8.757 -10.435 1.00 94.81 83 ARG A N 1
ATOM 633 C CA . ARG A 1 83 ? -15.295 9.813 -9.456 1.00 94.81 83 ARG A CA 1
ATOM 634 C C . ARG A 1 83 ? -14.153 10.795 -9.162 1.00 94.81 83 ARG A C 1
ATOM 636 O O . ARG A 1 83 ? -14.402 11.959 -8.834 1.00 94.81 83 ARG A O 1
ATOM 643 N N . PHE A 1 84 ? -12.912 10.313 -9.178 1.00 95.56 84 PHE A N 1
ATOM 644 C CA . PHE A 1 84 ? -11.716 11.105 -8.877 1.00 95.56 84 PHE A CA 1
ATOM 645 C C . PHE A 1 84 ? -10.923 11.522 -10.125 1.00 95.56 84 PHE A C 1
ATOM 647 O O . PHE A 1 84 ? -9.892 12.188 -9.995 1.00 95.56 84 PHE A O 1
ATOM 654 N N . ARG A 1 85 ? -11.406 11.205 -11.329 1.00 94.06 85 ARG A N 1
ATOM 655 C CA . ARG A 1 85 ? -10.755 11.548 -12.593 1.00 94.06 85 ARG A CA 1
ATOM 656 C C . ARG A 1 85 ? -11.107 12.980 -13.005 1.00 94.06 85 ARG A C 1
ATOM 658 O O . ARG A 1 85 ? -11.993 13.225 -13.809 1.00 94.06 85 ARG A O 1
ATOM 665 N N . ILE A 1 86 ? -10.383 13.945 -12.442 1.00 93.75 86 ILE A N 1
ATOM 666 C CA . ILE A 1 86 ? -10.540 15.384 -12.736 1.00 93.75 86 ILE A CA 1
ATOM 667 C C . ILE A 1 86 ? -9.352 15.880 -13.565 1.00 93.75 86 ILE A C 1
ATOM 669 O O . ILE A 1 86 ? -8.216 15.598 -13.194 1.00 93.75 86 ILE A O 1
ATOM 673 N N . ALA A 1 87 ? -9.577 16.579 -14.681 1.00 92.62 87 ALA A N 1
ATOM 674 C CA . ALA A 1 87 ? -8.490 17.041 -15.556 1.00 92.62 87 ALA A CA 1
ATOM 675 C C . ALA A 1 87 ? -7.520 17.992 -14.831 1.00 92.62 87 ALA A C 1
ATOM 677 O O . ALA A 1 87 ? -6.308 17.779 -14.870 1.00 92.62 87 ALA A O 1
ATOM 678 N N . ASP A 1 88 ? -8.057 18.976 -14.102 1.00 95.75 88 ASP A N 1
ATOM 679 C CA . ASP A 1 88 ? -7.245 19.881 -13.294 1.00 95.75 88 ASP A CA 1
ATOM 680 C C . ASP A 1 88 ? -6.595 19.157 -12.102 1.00 95.75 88 ASP A C 1
ATOM 682 O O . ASP A 1 88 ? -7.257 18.542 -11.254 1.00 95.75 88 ASP A O 1
ATOM 686 N N . ARG A 1 89 ? -5.264 19.246 -12.025 1.00 93.06 89 ARG A N 1
ATOM 687 C CA . ARG A 1 89 ? -4.458 18.536 -11.027 1.00 93.06 89 ARG A CA 1
ATOM 688 C C . ARG A 1 89 ? -4.717 19.060 -9.615 1.00 93.06 89 ARG A C 1
ATOM 690 O O . ARG A 1 89 ? -4.752 18.256 -8.678 1.00 93.06 89 ARG A O 1
ATOM 697 N N . ALA A 1 90 ? -4.885 20.372 -9.452 1.00 95.00 90 ALA A N 1
ATOM 698 C CA . ALA A 1 90 ? -5.085 20.990 -8.145 1.00 95.00 90 ALA A CA 1
ATOM 699 C C . ALA A 1 90 ? -6.462 20.625 -7.568 1.00 95.00 90 ALA A C 1
ATOM 701 O O . ALA A 1 90 ? -6.560 20.152 -6.431 1.00 95.00 90 ALA A O 1
ATOM 702 N N . ALA A 1 91 ? -7.517 20.730 -8.374 1.00 96.44 91 ALA A N 1
ATOM 703 C CA . ALA A 1 91 ? -8.870 20.310 -8.037 1.00 96.44 91 ALA A CA 1
ATOM 704 C C . ALA A 1 91 ? -8.938 18.808 -7.735 1.00 96.44 91 ALA A C 1
ATOM 706 O O . ALA A 1 91 ? -9.566 18.407 -6.747 1.00 96.44 91 ALA A O 1
ATOM 707 N N . ARG A 1 92 ? -8.236 17.974 -8.519 1.00 96.75 92 ARG A N 1
ATOM 708 C CA . ARG A 1 92 ? -8.110 16.535 -8.247 1.00 96.75 92 ARG A CA 1
ATOM 709 C C . ARG A 1 92 ? -7.504 16.279 -6.869 1.00 96.75 92 ARG A C 1
ATOM 711 O O . ARG A 1 92 ? -8.096 15.556 -6.067 1.00 96.75 92 ARG A O 1
ATOM 718 N N . ALA A 1 93 ? -6.355 16.888 -6.574 1.00 95.56 93 ALA A N 1
ATOM 719 C CA . ALA A 1 93 ? -5.682 16.741 -5.285 1.00 95.56 93 ALA A CA 1
ATOM 720 C C . ALA A 1 93 ? -6.565 17.228 -4.122 1.00 95.56 93 ALA A C 1
ATOM 722 O O . ALA A 1 93 ? -6.691 16.533 -3.115 1.00 95.56 93 ALA A O 1
ATOM 723 N N . LYS A 1 94 ? -7.254 18.366 -4.279 1.00 97.00 94 LYS A N 1
ATOM 724 C CA . LYS A 1 94 ? -8.181 18.910 -3.274 1.00 97.00 94 LYS A CA 1
ATOM 725 C C . LYS A 1 94 ? -9.340 17.953 -2.985 1.00 97.00 94 LYS A C 1
ATOM 727 O O . LYS A 1 94 ? -9.658 17.709 -1.820 1.00 97.00 94 LYS A O 1
ATOM 732 N N . LYS A 1 95 ? -9.958 17.372 -4.021 1.00 97.56 95 LYS A N 1
ATOM 733 C CA . LYS A 1 95 ? -11.035 16.382 -3.855 1.00 97.56 95 LYS A CA 1
ATOM 734 C C . LYS A 1 95 ? -10.531 15.113 -3.168 1.00 97.56 95 LYS A C 1
ATOM 736 O O . LYS A 1 95 ? -11.175 14.641 -2.233 1.00 97.56 95 LYS A O 1
ATOM 741 N N . LEU A 1 96 ? -9.379 14.594 -3.591 1.00 97.25 96 LEU A N 1
ATOM 742 C CA . LEU A 1 96 ? -8.752 13.421 -2.980 1.00 97.25 96 LEU A CA 1
ATOM 743 C C . LEU A 1 96 ? -8.439 13.655 -1.499 1.00 97.25 96 LEU A C 1
ATOM 745 O O . LEU A 1 96 ? -8.851 12.866 -0.655 1.00 97.25 96 LEU A O 1
ATOM 749 N N . ASN A 1 97 ? -7.806 14.778 -1.160 1.00 96.06 97 ASN A N 1
ATOM 750 C CA . ASN A 1 97 ? -7.462 15.117 0.220 1.00 96.06 97 ASN A CA 1
ATOM 751 C C . ASN A 1 97 ? -8.693 15.274 1.127 1.00 96.06 97 ASN A C 1
ATOM 753 O O . ASN A 1 97 ? -8.579 15.060 2.336 1.00 96.06 97 ASN A O 1
ATOM 757 N N . ARG A 1 98 ? -9.864 15.605 0.574 1.00 96.88 98 ARG A N 1
ATOM 758 C CA . ARG A 1 98 ? -11.125 15.688 1.324 1.00 96.88 98 ARG A CA 1
ATOM 759 C C . ARG A 1 98 ? -11.813 14.333 1.493 1.00 96.88 98 ARG A C 1
ATOM 761 O O . ARG A 1 98 ? -12.418 14.082 2.528 1.00 96.88 98 ARG A O 1
ATOM 768 N N . GLU A 1 99 ? -11.771 13.479 0.475 1.00 97.56 99 GLU A N 1
ATOM 769 C CA . GLU A 1 99 ? -12.660 12.312 0.391 1.00 97.56 99 GLU A CA 1
ATOM 770 C C . GLU A 1 99 ? -11.952 10.959 0.499 1.00 97.56 99 GLU A C 1
ATOM 772 O O . GLU A 1 99 ? -12.639 9.944 0.631 1.00 97.56 99 GLU A O 1
ATOM 777 N N . LEU A 1 100 ? -10.618 10.918 0.463 1.00 97.81 100 LEU A N 1
ATOM 778 C CA . LEU A 1 100 ? -9.862 9.672 0.399 1.00 97.81 100 LEU A CA 1
ATOM 779 C C . LEU A 1 100 ? -8.583 9.703 1.251 1.00 97.81 100 LEU A C 1
ATOM 781 O O . LEU A 1 100 ? -7.861 10.701 1.317 1.00 97.81 100 LEU A O 1
ATOM 785 N N . ARG A 1 101 ? -8.285 8.579 1.903 1.00 97.81 101 ARG A N 1
ATOM 786 C CA . ARG A 1 101 ? -6.999 8.316 2.566 1.00 97.81 101 ARG A CA 1
ATOM 787 C C . ARG A 1 101 ? -6.376 7.050 2.013 1.00 97.81 101 ARG A C 1
ATOM 789 O O . ARG A 1 101 ? -7.086 6.148 1.582 1.00 97.81 101 ARG A O 1
ATOM 796 N N . THR A 1 102 ? -5.057 6.968 2.073 1.00 97.25 102 THR A N 1
ATOM 797 C CA . THR A 1 102 ? -4.325 5.762 1.686 1.00 97.25 102 THR A CA 1
ATOM 798 C C . THR A 1 102 ? -3.732 5.119 2.923 1.00 97.25 102 THR A C 1
ATOM 800 O O . THR A 1 102 ? -3.119 5.806 3.739 1.00 97.25 102 THR A O 1
ATOM 803 N N . ILE A 1 103 ? -3.880 3.804 3.068 1.00 97.25 103 ILE A N 1
ATOM 804 C CA . ILE A 1 103 ? -3.095 3.035 4.031 1.00 97.25 103 ILE A CA 1
ATOM 805 C C . ILE A 1 103 ? -1.663 2.991 3.502 1.00 97.25 103 ILE A C 1
ATOM 807 O O . ILE A 1 103 ? -1.346 2.271 2.556 1.00 97.25 103 ILE A O 1
ATOM 811 N N . ALA A 1 104 ? -0.804 3.810 4.098 1.00 94.00 104 ALA A N 1
ATOM 812 C CA . ALA A 1 104 ? 0.588 3.943 3.706 1.00 94.00 104 ALA A CA 1
ATOM 813 C C . ALA A 1 104 ? 1.441 2.808 4.281 1.00 94.00 104 ALA A C 1
ATOM 815 O O . ALA A 1 104 ? 2.387 2.360 3.628 1.00 94.00 104 ALA A O 1
ATOM 816 N N . ARG A 1 105 ? 1.137 2.354 5.504 1.00 94.38 105 ARG A N 1
ATOM 817 C CA . ARG A 1 105 ? 1.863 1.280 6.199 1.00 94.38 105 ARG A CA 1
ATOM 818 C C . ARG A 1 105 ? 0.917 0.473 7.079 1.00 94.38 105 ARG A C 1
ATOM 820 O O . ARG A 1 105 ? 0.047 1.042 7.734 1.00 94.38 105 ARG A O 1
ATOM 827 N N . VAL A 1 106 ? 1.157 -0.832 7.135 1.00 95.38 106 VAL A N 1
ATOM 828 C CA . VAL A 1 106 ? 0.627 -1.734 8.163 1.00 95.38 106 VAL A CA 1
ATOM 829 C C . VAL A 1 106 ? 1.799 -2.569 8.646 1.00 95.38 106 VAL A C 1
ATOM 831 O O . VAL A 1 106 ? 2.476 -3.203 7.837 1.00 95.38 106 VAL A O 1
ATOM 834 N N . ILE A 1 107 ? 2.067 -2.546 9.945 1.00 95.12 107 ILE A N 1
ATOM 835 C CA . ILE A 1 107 ? 3.152 -3.321 10.545 1.00 95.12 107 ILE A CA 1
ATOM 836 C C . ILE A 1 107 ? 2.598 -4.068 11.742 1.00 95.12 107 ILE A C 1
ATOM 838 O O . ILE A 1 107 ? 1.935 -3.468 12.581 1.00 95.12 107 ILE A O 1
ATOM 842 N N . ILE A 1 108 ? 2.911 -5.358 11.821 1.00 94.06 108 ILE A N 1
ATOM 843 C CA . ILE A 1 108 ? 2.742 -6.187 13.013 1.00 94.06 108 ILE A CA 1
ATOM 844 C C . ILE A 1 108 ? 4.124 -6.735 13.374 1.00 94.06 108 ILE A C 1
ATOM 846 O O . ILE A 1 108 ? 4.840 -7.240 12.492 1.00 94.06 108 ILE A O 1
ATOM 850 N N . ASP A 1 109 ? 4.494 -6.609 14.648 1.00 92.38 109 ASP A N 1
ATOM 851 C CA . ASP A 1 109 ? 5.702 -7.206 15.217 1.00 92.38 109 ASP A CA 1
ATOM 852 C C . ASP A 1 109 ? 5.733 -8.707 14.871 1.00 92.38 109 ASP A C 1
ATOM 854 O O . ASP A 1 109 ? 4.715 -9.385 15.043 1.00 92.38 109 ASP A O 1
ATOM 858 N N . PRO A 1 110 ? 6.856 -9.240 14.346 1.00 91.06 110 PRO A N 1
ATOM 859 C CA . PRO A 1 110 ? 6.960 -10.634 13.921 1.00 91.06 110 PRO A CA 1
ATOM 860 C C . PRO A 1 110 ? 6.444 -11.660 14.933 1.00 91.06 110 PRO A C 1
ATOM 862 O O . PRO A 1 110 ? 5.814 -12.630 14.521 1.00 91.06 110 PRO A O 1
ATOM 865 N N . ARG A 1 111 ? 6.628 -11.411 16.235 1.00 89.25 111 ARG A N 1
ATOM 866 C CA . ARG A 1 111 ? 6.205 -12.308 17.325 1.00 89.25 111 ARG A CA 1
ATOM 867 C C . ARG A 1 111 ? 4.686 -12.447 17.450 1.00 89.25 111 ARG A C 1
ATOM 869 O O . ARG A 1 111 ? 4.209 -13.392 18.062 1.00 89.25 111 ARG A O 1
ATOM 876 N N . PHE A 1 112 ? 3.935 -11.511 16.872 1.00 87.94 112 PHE A N 1
ATOM 877 C CA . PHE A 1 112 ? 2.473 -11.446 16.929 1.00 87.94 112 PHE A CA 1
ATOM 878 C C . PHE A 1 112 ? 1.819 -11.655 15.553 1.00 87.94 112 PHE A C 1
ATOM 880 O O . PHE A 1 112 ? 0.622 -11.413 15.369 1.00 87.94 112 PHE A O 1
ATOM 887 N N . ARG A 1 113 ? 2.594 -12.076 14.544 1.00 86.56 113 ARG A N 1
ATOM 888 C CA . ARG A 1 113 ? 2.060 -12.404 13.215 1.00 86.56 113 ARG A CA 1
ATOM 889 C C . ARG A 1 113 ? 1.237 -13.692 13.262 1.00 86.56 113 ARG A C 1
ATOM 891 O O . ARG A 1 113 ? 1.252 -14.428 14.238 1.00 86.56 113 ARG A O 1
ATOM 898 N N . SER A 1 114 ? 0.458 -13.920 12.207 1.00 85.38 114 SER A N 1
ATOM 899 C CA . SER A 1 114 ? -0.438 -15.082 12.060 1.00 85.38 114 SER A CA 1
ATOM 900 C C . SER A 1 114 ? -1.631 -15.147 13.031 1.00 85.38 114 SER A C 1
ATOM 902 O O . SER A 1 114 ? -2.502 -15.985 12.849 1.00 85.38 114 SER A O 1
ATOM 904 N N . LEU A 1 115 ? -1.773 -14.195 13.959 1.00 87.12 115 LEU A N 1
ATOM 905 C CA . LEU A 1 115 ? -2.917 -14.075 14.880 1.00 87.12 115 LEU A CA 1
ATOM 906 C C . LEU A 1 115 ? -4.117 -13.286 14.305 1.00 87.12 115 LEU A C 1
ATOM 908 O O . LEU A 1 115 ? -5.008 -12.865 15.036 1.00 87.12 115 LEU A O 1
ATOM 912 N N . GLY A 1 116 ? -4.118 -12.973 13.005 1.00 89.19 116 GLY A N 1
ATOM 913 C CA . GLY A 1 116 ? -5.169 -12.153 12.374 1.00 89.19 116 GLY A CA 1
ATOM 914 C C . GLY A 1 116 ? -5.157 -10.659 12.748 1.00 89.19 116 GLY A C 1
ATOM 915 O O . GLY A 1 116 ? -5.997 -9.895 12.271 1.00 89.19 116 GLY A O 1
ATOM 916 N N . LEU A 1 117 ? -4.174 -10.211 13.535 1.00 92.31 117 LEU A N 1
ATOM 917 C CA . LEU A 1 117 ? -4.089 -8.848 14.071 1.00 92.31 117 LEU A CA 1
ATOM 918 C C . LEU A 1 117 ? -4.023 -7.748 13.005 1.00 92.31 117 LEU A C 1
ATOM 920 O O . LEU A 1 117 ? -4.595 -6.683 13.207 1.00 92.31 117 LEU A O 1
ATOM 924 N N . ALA A 1 118 ? -3.375 -7.992 11.861 1.00 94.25 118 ALA A N 1
ATOM 925 C CA . ALA A 1 118 ? -3.328 -7.017 10.766 1.00 94.25 118 ALA A CA 1
ATOM 926 C C . ALA A 1 118 ? -4.726 -6.739 10.190 1.00 94.25 118 ALA A C 1
ATOM 928 O O . ALA A 1 118 ? -5.103 -5.582 10.008 1.00 94.25 118 ALA A O 1
ATOM 929 N N . ALA A 1 119 ? -5.508 -7.797 9.945 1.00 94.50 119 ALA A N 1
ATOM 930 C CA . ALA A 1 119 ? -6.870 -7.671 9.436 1.00 94.50 119 ALA A CA 1
ATOM 931 C C . ALA A 1 119 ? -7.768 -6.959 10.454 1.00 94.50 119 ALA A C 1
ATOM 933 O O . ALA A 1 119 ? -8.503 -6.046 10.089 1.00 94.50 119 ALA A O 1
ATOM 934 N N . ALA A 1 120 ? -7.664 -7.329 11.734 1.00 94.19 120 ALA A N 1
ATOM 935 C CA . ALA A 1 120 ? -8.419 -6.690 12.805 1.00 94.19 120 ALA A CA 1
ATOM 936 C C . ALA A 1 120 ? -8.056 -5.203 12.958 1.00 94.19 120 ALA A C 1
ATOM 938 O O . ALA A 1 120 ? -8.947 -4.354 12.994 1.00 94.19 120 ALA A O 1
ATOM 939 N N . LEU A 1 121 ? -6.759 -4.876 12.973 1.00 96.44 121 LEU A N 1
ATOM 940 C CA . LEU A 1 121 ? -6.276 -3.501 13.066 1.00 96.44 121 LEU A CA 1
ATOM 941 C C . LEU A 1 121 ? -6.840 -2.640 11.936 1.00 96.44 121 LEU A C 1
ATOM 943 O O . LEU A 1 121 ? -7.411 -1.587 12.208 1.00 96.44 121 LEU A O 1
ATOM 947 N N . VAL A 1 122 ? -6.739 -3.094 10.684 1.00 97.69 122 VAL A N 1
ATOM 948 C CA . VAL A 1 122 ? -7.288 -2.353 9.541 1.00 97.69 122 VAL A CA 1
ATOM 949 C C . VAL A 1 122 ? -8.811 -2.249 9.641 1.00 97.69 122 VAL A C 1
ATOM 951 O O . VAL A 1 122 ? -9.343 -1.143 9.575 1.00 97.69 122 VAL A O 1
ATOM 954 N N . ARG A 1 123 ? -9.521 -3.360 9.878 1.00 96.44 123 ARG A N 1
ATOM 955 C CA . ARG A 1 123 ? -10.993 -3.394 9.942 1.00 96.44 123 ARG A CA 1
ATOM 956 C C . ARG A 1 123 ? -11.548 -2.370 10.926 1.00 96.44 123 ARG A C 1
ATOM 958 O O . ARG A 1 123 ? -12.441 -1.600 10.583 1.00 96.44 123 ARG A O 1
ATOM 965 N N . HIS A 1 124 ? -10.998 -2.341 12.138 1.00 95.94 124 HIS A N 1
ATOM 966 C CA . HIS A 1 124 ? -11.480 -1.457 13.196 1.00 95.94 124 HIS A CA 1
ATOM 967 C C . HIS A 1 124 ? -11.069 0.005 13.005 1.00 95.94 124 HIS A C 1
ATOM 969 O O . HIS A 1 124 ? -11.697 0.883 13.587 1.00 95.94 124 HIS A O 1
ATOM 975 N N . THR A 1 125 ? -10.052 0.295 12.192 1.00 97.44 125 THR A N 1
ATOM 976 C CA . THR A 1 125 ? -9.556 1.667 11.981 1.00 97.44 125 THR A CA 1
ATOM 977 C C . THR A 1 125 ? -10.067 2.307 10.689 1.00 97.44 125 THR A C 1
ATOM 979 O O . THR A 1 125 ? -10.119 3.536 10.613 1.00 97.44 125 THR A O 1
ATOM 982 N N . LEU A 1 126 ? -10.557 1.521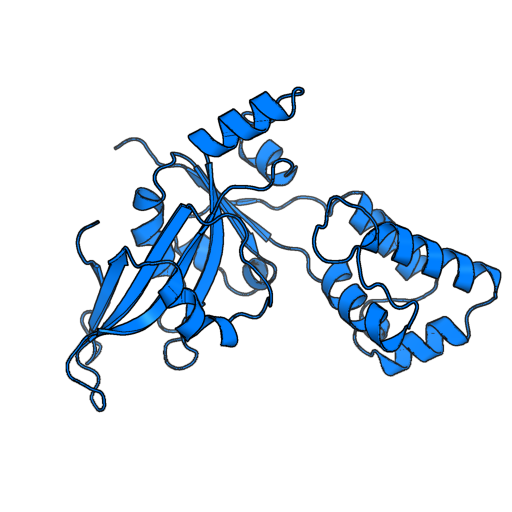 9.719 1.00 97.31 126 LEU A N 1
ATOM 983 C CA . LEU A 1 126 ? -11.169 2.011 8.473 1.00 97.31 126 LEU A CA 1
ATOM 984 C C . LEU A 1 126 ? -12.260 3.084 8.705 1.00 97.31 126 LEU A C 1
ATOM 986 O O . LEU A 1 126 ? -12.139 4.176 8.135 1.00 97.31 126 LEU A O 1
ATOM 990 N N . PRO A 1 127 ? -13.259 2.891 9.596 1.00 96.12 127 PRO A N 1
ATOM 991 C CA . PRO A 1 127 ? -14.261 3.924 9.892 1.00 96.12 127 PRO A CA 1
ATOM 992 C C . PRO A 1 127 ? -13.683 5.203 10.518 1.00 96.12 127 PRO A C 1
ATOM 994 O O . PRO A 1 127 ? -14.312 6.264 10.482 1.00 96.12 127 PRO A O 1
ATOM 997 N N . HIS A 1 128 ? -12.471 5.134 11.066 1.00 96.44 128 HIS A N 1
ATOM 998 C CA . HIS A 1 128 ? -11.805 6.226 11.771 1.00 96.44 128 HIS A CA 1
ATOM 999 C C . HIS A 1 128 ? -10.710 6.920 10.945 1.00 96.44 128 HIS A C 1
ATOM 1001 O O . HIS A 1 128 ? -10.114 7.886 11.423 1.00 96.44 128 HIS A O 1
ATOM 1007 N N . ALA A 1 129 ? -10.501 6.528 9.682 1.00 95.50 129 ALA A N 1
ATOM 1008 C CA . ALA A 1 129 ? -9.590 7.219 8.760 1.00 95.50 129 ALA A CA 1
ATOM 1009 C C . ALA A 1 129 ? -9.993 8.693 8.508 1.00 95.50 129 ALA A C 1
ATOM 1011 O O . ALA A 1 129 ? -9.157 9.541 8.183 1.00 95.50 129 ALA A O 1
ATOM 1012 N N . GLY A 1 130 ? -11.274 9.019 8.728 1.00 94.81 130 GLY A N 1
ATOM 1013 C CA . GLY A 1 130 ? -11.841 10.367 8.610 1.00 94.81 130 GLY A CA 1
ATOM 1014 C C . GLY A 1 130 ? -12.206 10.783 7.189 1.00 94.81 130 GLY A C 1
ATOM 1015 O O . GLY A 1 130 ? -12.450 11.958 6.944 1.00 94.81 130 GLY A O 1
ATOM 1016 N N . THR A 1 131 ? -12.259 9.825 6.270 1.00 96.62 131 THR A N 1
ATOM 1017 C CA . THR A 1 131 ? -12.745 9.998 4.903 1.00 96.62 131 THR A CA 1
ATOM 1018 C C . THR A 1 131 ? -13.742 8.889 4.551 1.00 96.62 131 THR A C 1
ATOM 1020 O O . THR A 1 131 ? -13.712 7.816 5.165 1.00 96.62 131 THR A O 1
ATOM 1023 N N . PRO A 1 132 ? -14.656 9.126 3.591 1.00 96.62 132 PRO A N 1
ATOM 1024 C CA . PRO A 1 132 ? -15.587 8.104 3.114 1.00 96.62 132 PRO A CA 1
ATOM 1025 C C . PRO A 1 132 ? -14.901 6.989 2.320 1.00 96.62 132 PRO A C 1
ATOM 1027 O O . PRO A 1 132 ? -15.444 5.890 2.257 1.00 96.62 132 PRO A O 1
ATOM 1030 N N . TRP A 1 133 ? -13.727 7.250 1.739 1.00 97.88 133 TRP A N 1
ATOM 1031 C CA . TRP A 1 133 ? -12.948 6.258 1.005 1.00 97.88 133 TRP A CA 1
ATOM 1032 C C . TRP A 1 133 ? -11.588 6.029 1.652 1.00 97.88 133 TRP A C 1
ATOM 1034 O O . TRP A 1 133 ? -10.947 6.968 2.138 1.00 97.88 133 TRP A O 1
ATOM 1044 N N . VAL A 1 134 ? -11.135 4.781 1.611 1.00 98.31 134 VAL A N 1
ATOM 1045 C CA . VAL A 1 134 ? -9.767 4.389 1.945 1.00 98.31 134 VAL A CA 1
ATOM 1046 C C . VAL A 1 134 ? -9.240 3.474 0.851 1.00 98.31 134 VAL A C 1
ATOM 1048 O O . VAL A 1 134 ? -9.922 2.531 0.468 1.00 98.31 134 VAL A O 1
ATOM 1051 N N . GLU A 1 135 ? -8.026 3.718 0.371 1.00 97.38 135 GLU A N 1
ATOM 1052 C CA . GLU A 1 135 ? -7.339 2.820 -0.559 1.00 97.38 135 GLU A CA 1
ATOM 1053 C C . GLU A 1 135 ? -6.061 2.231 0.049 1.00 97.38 135 GLU A C 1
ATOM 1055 O O . GLU A 1 135 ? -5.486 2.779 0.991 1.00 97.38 135 GLU A O 1
ATOM 1060 N N . ALA A 1 136 ? -5.580 1.133 -0.520 1.00 95.00 136 ALA A N 1
ATOM 1061 C CA . ALA A 1 136 ? -4.253 0.596 -0.263 1.00 95.00 136 ALA A CA 1
ATOM 1062 C C . ALA A 1 136 ? -3.677 0.016 -1.558 1.00 95.00 136 ALA A C 1
ATOM 1064 O O . ALA A 1 136 ? -4.404 -0.534 -2.382 1.00 95.00 136 ALA A O 1
ATOM 1065 N N . SER A 1 137 ? -2.361 0.113 -1.728 1.00 89.19 137 SER A N 1
ATOM 1066 C CA . SER A 1 137 ? -1.636 -0.579 -2.793 1.00 89.19 137 SER A CA 1
ATOM 1067 C C . SER A 1 137 ? -0.490 -1.353 -2.161 1.00 89.19 137 SER A C 1
ATOM 1069 O O . SER A 1 137 ? 0.385 -0.763 -1.521 1.00 89.19 137 SER A O 1
ATOM 1071 N N . ALA A 1 138 ? -0.523 -2.677 -2.284 1.00 82.81 138 ALA A N 1
ATOM 1072 C CA . ALA A 1 138 ? 0.379 -3.552 -1.552 1.00 82.81 138 ALA A CA 1
ATOM 1073 C C . ALA A 1 138 ? 0.887 -4.694 -2.429 1.00 82.81 138 ALA A C 1
ATOM 1075 O O . ALA A 1 138 ? 0.117 -5.515 -2.917 1.00 82.81 138 ALA A O 1
ATOM 1076 N N . VAL A 1 139 ? 2.213 -4.787 -2.545 1.00 75.62 139 VAL A N 1
ATOM 1077 C CA . VAL A 1 139 ? 2.906 -5.922 -3.181 1.00 75.62 139 VAL A CA 1
ATOM 1078 C C . VAL A 1 139 ? 2.587 -7.220 -2.442 1.00 75.62 139 VAL A C 1
ATOM 1080 O O . VAL A 1 139 ? 2.158 -8.193 -3.045 1.00 75.62 139 VAL A O 1
ATOM 1083 N N . MET A 1 140 ? 2.687 -7.196 -1.110 1.00 73.50 140 MET A N 1
ATOM 1084 C CA . MET A 1 140 ? 2.345 -8.345 -0.265 1.00 73.50 140 MET A CA 1
ATOM 1085 C C . MET A 1 140 ? 0.834 -8.607 -0.178 1.00 73.50 140 MET A C 1
ATOM 1087 O O . MET A 1 140 ? 0.432 -9.635 0.361 1.00 73.50 140 MET A O 1
ATOM 1091 N N . GLY A 1 141 ? -0.007 -7.705 -0.696 1.00 66.94 141 GLY A N 1
ATOM 1092 C CA . GLY A 1 141 ? -1.460 -7.886 -0.700 1.00 66.94 141 GLY A CA 1
ATOM 1093 C C . GLY A 1 141 ? -1.911 -9.050 -1.582 1.00 66.94 141 GLY A C 1
ATOM 1094 O O . GLY A 1 141 ? -2.949 -9.637 -1.313 1.00 66.94 141 GLY A O 1
ATOM 1095 N N . ALA A 1 142 ? -1.109 -9.433 -2.581 1.00 66.19 142 ALA A N 1
ATOM 1096 C CA . ALA A 1 142 ? -1.356 -10.634 -3.377 1.00 66.19 142 ALA A CA 1
ATOM 1097 C C . ALA A 1 142 ? -1.036 -11.940 -2.620 1.00 66.19 142 ALA A C 1
ATOM 1099 O O . ALA A 1 142 ? -1.544 -12.990 -2.991 1.00 66.19 142 ALA A O 1
ATOM 1100 N N . ILE A 1 143 ? -0.205 -11.874 -1.572 1.00 71.88 143 ILE A N 1
ATOM 1101 C CA . ILE A 1 143 ? 0.269 -13.038 -0.806 1.00 71.88 143 ILE A CA 1
ATOM 1102 C C . ILE A 1 143 ? -0.571 -13.241 0.461 1.00 71.88 143 ILE A C 1
ATOM 1104 O O . ILE A 1 143 ? -0.842 -14.372 0.854 1.00 71.88 143 ILE A O 1
ATOM 1108 N N . ASN A 1 144 ? -0.985 -12.154 1.120 1.00 80.00 144 ASN A N 1
ATOM 1109 C CA . ASN A 1 144 ? -1.791 -12.216 2.336 1.00 80.00 144 ASN A CA 1
ATOM 1110 C C . ASN A 1 144 ? -3.100 -11.418 2.175 1.00 80.00 144 ASN A C 1
ATOM 1112 O O . ASN A 1 144 ? -3.041 -10.186 2.106 1.00 80.00 144 ASN A O 1
ATOM 1116 N N . PRO A 1 145 ? -4.276 -12.076 2.225 1.00 88.62 145 PRO A N 1
ATOM 1117 C CA . PRO A 1 145 ? -5.578 -11.450 1.986 1.00 88.62 145 PRO A CA 1
ATOM 1118 C C . PRO A 1 145 ? -6.089 -10.632 3.190 1.00 88.62 145 PRO A C 1
ATOM 1120 O O . PRO A 1 145 ? -7.292 -10.520 3.421 1.00 88.62 145 PRO A O 1
ATOM 1123 N N . PHE A 1 146 ? -5.210 -10.077 4.035 1.00 92.81 146 PHE A N 1
ATOM 1124 C CA . PHE A 1 146 ? -5.644 -9.395 5.260 1.00 92.81 146 PHE A CA 1
ATOM 1125 C C . PHE A 1 146 ? -6.451 -8.118 4.985 1.00 92.81 146 PHE A C 1
ATOM 1127 O O . PHE A 1 146 ? -7.285 -7.761 5.812 1.00 92.81 146 PHE A O 1
ATOM 1134 N N . PHE A 1 147 ? -6.243 -7.445 3.846 1.00 95.31 147 PHE A N 1
ATOM 1135 C CA . PHE A 1 147 ? -7.070 -6.302 3.444 1.00 95.31 147 PHE A CA 1
ATOM 1136 C C . PHE A 1 147 ? -8.502 -6.730 3.104 1.00 95.31 147 PHE A C 1
ATOM 1138 O O . PHE A 1 147 ? -9.450 -6.084 3.544 1.00 95.31 147 PHE A O 1
ATOM 1145 N N . GLU A 1 148 ? -8.671 -7.850 2.402 1.00 95.25 148 GLU A N 1
ATOM 1146 C CA . GLU A 1 148 ? -9.988 -8.425 2.100 1.00 95.25 148 GLU A CA 1
ATOM 1147 C C . GLU A 1 148 ? -10.674 -8.905 3.374 1.00 95.25 148 GLU A C 1
ATOM 1149 O O . GLU A 1 148 ? -11.815 -8.536 3.647 1.00 95.25 148 GLU A O 1
ATOM 1154 N N . LYS A 1 149 ? -9.934 -9.610 4.241 1.00 94.56 149 LYS A N 1
ATOM 1155 C CA . LYS A 1 149 ? -10.413 -9.962 5.585 1.00 94.56 149 LYS A CA 1
ATOM 1156 C C . LYS A 1 149 ? -10.784 -8.714 6.387 1.00 94.56 149 LYS A C 1
ATOM 1158 O O . LYS A 1 149 ? -11.723 -8.764 7.170 1.00 94.56 149 LYS A O 1
ATOM 1163 N N . ALA A 1 150 ? -10.114 -7.580 6.198 1.00 95.75 150 ALA A N 1
ATOM 1164 C CA . ALA A 1 150 ? -10.477 -6.326 6.852 1.00 95.75 150 ALA A CA 1
ATOM 1165 C C . ALA A 1 150 ? -11.734 -5.647 6.270 1.00 95.75 150 ALA A C 1
ATOM 1167 O O . ALA A 1 150 ? -12.188 -4.649 6.827 1.00 95.75 150 ALA A O 1
ATOM 1168 N N . GLY A 1 151 ? -12.312 -6.189 5.195 1.00 95.75 151 GLY A N 1
ATOM 1169 C CA . GLY A 1 151 ? -13.502 -5.667 4.524 1.00 95.75 151 GLY A CA 1
ATOM 1170 C C . GLY A 1 151 ? -13.204 -4.749 3.336 1.00 95.75 151 GLY A C 1
ATOM 1171 O O . GLY A 1 151 ? -14.110 -4.072 2.857 1.00 95.75 151 GLY A O 1
ATOM 1172 N N . MET A 1 152 ? -11.956 -4.680 2.862 1.00 97.19 152 MET A N 1
ATOM 1173 C CA . MET A 1 152 ? -11.623 -3.948 1.637 1.00 97.19 152 MET A CA 1
ATOM 1174 C C . MET A 1 152 ? -11.898 -4.813 0.402 1.00 97.19 152 MET A C 1
ATOM 1176 O O . MET A 1 152 ? -11.660 -6.015 0.410 1.00 97.19 152 MET A O 1
ATOM 1180 N N . LYS A 1 153 ? -12.341 -4.198 -0.693 1.00 95.62 153 LYS A N 1
ATOM 1181 C CA . LYS A 1 153 ? -12.504 -4.859 -1.988 1.00 95.62 153 LYS A CA 1
ATOM 1182 C C . LYS A 1 153 ? -11.188 -4.813 -2.760 1.00 95.62 153 LYS A C 1
ATOM 1184 O O . LYS A 1 153 ? -10.656 -3.725 -2.986 1.00 95.62 153 LYS A O 1
ATOM 1189 N N . ARG A 1 154 ? -10.690 -5.973 -3.190 1.00 93.94 154 ARG A N 1
ATOM 1190 C CA . ARG A 1 154 ? -9.586 -6.075 -4.148 1.00 93.94 154 ARG A CA 1
ATOM 1191 C C . ARG A 1 154 ? -10.061 -5.669 -5.545 1.00 93.94 154 ARG A C 1
ATOM 1193 O O . ARG A 1 154 ? -11.162 -6.024 -5.958 1.00 93.94 154 ARG A O 1
ATOM 1200 N N . ILE A 1 155 ? -9.235 -4.902 -6.247 1.00 91.31 155 ILE A N 1
ATOM 1201 C CA . ILE A 1 155 ? -9.446 -4.507 -7.638 1.00 91.31 155 ILE A CA 1
ATOM 1202 C C . ILE A 1 155 ? -8.193 -4.898 -8.400 1.00 91.31 155 ILE A C 1
ATOM 1204 O O . ILE A 1 155 ? -7.110 -4.354 -8.162 1.00 91.31 155 ILE A O 1
ATOM 1208 N N . ASP A 1 156 ? -8.352 -5.844 -9.310 1.00 83.56 156 ASP A N 1
ATOM 1209 C CA . ASP A 1 156 ? -7.306 -6.211 -10.244 1.00 83.56 156 ASP A CA 1
ATOM 1210 C C . ASP A 1 156 ? -7.402 -5.327 -11.489 1.00 83.56 156 ASP A C 1
ATOM 1212 O O . ASP A 1 156 ? -8.468 -4.851 -11.884 1.00 83.56 156 ASP A O 1
ATOM 1216 N N . GLY A 1 157 ? -6.258 -5.074 -12.105 1.00 74.56 157 GLY A N 1
ATOM 1217 C CA . GLY A 1 157 ? -6.192 -4.370 -13.371 1.00 74.56 157 GLY A CA 1
ATOM 1218 C C . GLY A 1 157 ? -4.831 -4.568 -14.016 1.00 74.56 157 GLY A C 1
ATOM 1219 O O . GLY A 1 157 ? -3.899 -5.055 -13.367 1.00 74.56 157 GLY A O 1
ATOM 1220 N N . PRO A 1 158 ? -4.707 -4.221 -15.303 1.00 72.94 158 PRO A N 1
ATOM 1221 C CA . PRO A 1 158 ? -3.480 -4.455 -16.039 1.00 72.94 158 PRO A CA 1
ATOM 1222 C C . PRO A 1 158 ? -2.313 -3.670 -15.421 1.00 72.94 158 PRO A C 1
ATOM 1224 O O . PRO A 1 158 ? -2.519 -2.594 -14.839 1.00 72.94 158 PRO A O 1
ATOM 1227 N N . PRO A 1 159 ? -1.067 -4.161 -15.568 1.00 69.81 159 PRO A N 1
ATOM 1228 C CA . PRO A 1 159 ? 0.104 -3.392 -15.180 1.00 69.81 159 PRO A CA 1
ATOM 1229 C C . PRO A 1 159 ? 0.095 -2.027 -15.876 1.00 69.81 159 PRO A C 1
ATOM 1231 O O . PRO A 1 159 ? -0.408 -1.867 -16.990 1.00 69.81 159 PRO A O 1
ATOM 1234 N N . SER A 1 160 ? 0.676 -1.017 -15.225 1.00 74.25 160 SER A N 1
ATOM 1235 C CA . SER A 1 160 ? 0.779 0.310 -15.837 1.00 74.25 160 SER A CA 1
ATOM 1236 C C . SER A 1 160 ? 1.502 0.222 -17.186 1.00 74.25 160 SER A C 1
ATOM 1238 O O . SER A 1 160 ? 2.444 -0.554 -17.331 1.00 74.25 160 SER A O 1
ATOM 1240 N N . ARG A 1 161 ? 1.107 1.048 -18.168 1.00 77.50 161 ARG A N 1
ATOM 1241 C CA . ARG A 1 161 ? 1.729 1.046 -19.511 1.00 77.50 161 ARG A CA 1
ATOM 1242 C C . ARG A 1 161 ? 3.255 1.142 -19.450 1.00 77.50 161 ARG A C 1
ATOM 1244 O O . ARG A 1 161 ? 3.943 0.442 -20.178 1.00 77.50 161 ARG A O 1
ATOM 1251 N N . ASN A 1 162 ? 3.779 1.975 -18.548 1.00 77.00 162 ASN A N 1
ATOM 1252 C CA . ASN A 1 162 ? 5.220 2.118 -18.333 1.00 77.00 162 ASN A CA 1
ATOM 1253 C C . ASN A 1 162 ? 5.851 0.792 -17.870 1.00 77.00 162 ASN A C 1
ATOM 1255 O O . ASN A 1 162 ? 6.849 0.354 -18.432 1.00 77.00 162 ASN A O 1
ATOM 1259 N N . ARG A 1 163 ? 5.232 0.114 -16.899 1.00 77.81 163 ARG A N 1
ATOM 1260 C CA . ARG A 1 163 ? 5.716 -1.173 -16.400 1.00 77.81 163 ARG A CA 1
ATOM 1261 C C . ARG A 1 163 ? 5.610 -2.279 -17.449 1.00 77.81 163 ARG A C 1
ATOM 1263 O O . ARG A 1 163 ? 6.567 -3.022 -17.616 1.00 77.81 163 ARG A O 1
ATOM 1270 N N . ALA A 1 164 ? 4.487 -2.364 -18.161 1.00 82.31 164 ALA A N 1
ATOM 1271 C CA . ALA A 1 164 ? 4.305 -3.319 -19.251 1.00 82.31 164 ALA A CA 1
ATOM 1272 C C . ALA A 1 164 ? 5.375 -3.121 -20.338 1.00 82.31 164 ALA A C 1
ATOM 1274 O O . ALA A 1 164 ? 6.010 -4.078 -20.767 1.00 82.31 164 ALA A O 1
ATOM 1275 N N . ALA A 1 165 ? 5.653 -1.868 -20.708 1.00 84.44 165 ALA A N 1
ATOM 1276 C CA . ALA A 1 165 ? 6.690 -1.539 -21.680 1.00 84.44 165 ALA A CA 1
ATOM 1277 C C . ALA A 1 165 ? 8.114 -1.830 -21.171 1.00 84.44 165 ALA A C 1
ATOM 1279 O O . ALA A 1 165 ? 8.976 -2.204 -21.963 1.00 84.44 165 ALA A O 1
ATOM 1280 N N . LEU A 1 166 ? 8.382 -1.664 -19.871 1.00 84.62 166 LEU A N 1
ATOM 1281 C CA . LEU A 1 166 ? 9.650 -2.079 -19.264 1.00 84.62 166 LEU A CA 1
ATOM 1282 C C . LEU A 1 166 ? 9.791 -3.606 -19.281 1.00 84.62 166 LEU A C 1
ATOM 1284 O O . LEU A 1 166 ? 10.838 -4.113 -19.660 1.00 84.62 166 LEU A O 1
ATOM 1288 N N . GLN A 1 167 ? 8.743 -4.338 -18.906 1.00 85.75 167 GLN A N 1
ATOM 1289 C CA . GLN A 1 167 ? 8.747 -5.800 -18.896 1.00 85.75 167 GLN A CA 1
ATOM 1290 C C . GLN A 1 167 ? 8.945 -6.374 -20.305 1.00 85.75 167 GLN A C 1
ATOM 1292 O O . GLN A 1 167 ? 9.724 -7.311 -20.477 1.00 85.75 167 GLN A O 1
ATOM 1297 N N . ALA A 1 168 ? 8.315 -5.769 -21.316 1.00 89.12 168 ALA A N 1
ATOM 1298 C CA . ALA A 1 168 ? 8.548 -6.100 -22.719 1.00 89.12 168 ALA A CA 1
ATOM 1299 C C . ALA A 1 168 ? 10.009 -5.842 -23.132 1.00 89.12 168 ALA A C 1
ATOM 1301 O O . ALA A 1 168 ? 10.634 -6.716 -23.724 1.00 89.12 168 ALA A O 1
ATOM 1302 N N . ALA A 1 169 ? 10.585 -4.692 -22.757 1.00 90.75 169 ALA A N 1
ATOM 1303 C CA . ALA A 1 169 ? 11.984 -4.373 -23.058 1.00 90.75 169 ALA A CA 1
ATOM 1304 C C . ALA A 1 169 ? 12.977 -5.330 -22.373 1.00 90.75 169 ALA A C 1
ATOM 1306 O O . ALA A 1 169 ? 13.957 -5.730 -22.992 1.00 90.75 169 ALA A O 1
ATOM 1307 N N . LEU A 1 170 ? 12.717 -5.719 -21.121 1.00 91.00 170 LEU A N 1
ATOM 1308 C CA . LEU A 1 170 ? 13.533 -6.697 -20.394 1.00 91.00 170 LEU A CA 1
ATOM 1309 C C . LEU A 1 170 ? 13.475 -8.072 -21.059 1.00 91.00 170 LEU A C 1
ATOM 1311 O O . LEU A 1 170 ? 14.508 -8.692 -21.291 1.00 91.00 170 LEU A O 1
ATOM 1315 N N . THR A 1 171 ? 12.271 -8.513 -21.420 1.00 91.12 171 THR A N 1
ATOM 1316 C CA . THR A 1 171 ? 12.061 -9.800 -22.094 1.00 91.12 171 THR A CA 1
ATOM 1317 C C . THR A 1 171 ? 12.748 -9.827 -23.459 1.00 91.12 171 THR A C 1
ATOM 1319 O O . THR A 1 171 ? 13.363 -10.830 -23.800 1.00 91.12 171 THR A O 1
ATOM 1322 N N . HIS A 1 172 ? 12.706 -8.716 -24.205 1.00 93.25 172 HIS A N 1
ATOM 1323 C CA . HIS A 1 172 ? 13.346 -8.589 -25.516 1.00 93.25 172 HIS A CA 1
ATOM 1324 C C . HIS A 1 172 ? 14.856 -8.860 -25.477 1.00 93.25 172 HIS A C 1
ATOM 1326 O O . HIS A 1 172 ? 15.367 -9.516 -26.374 1.00 93.25 172 HIS A O 1
ATOM 1332 N N . VAL A 1 173 ? 15.549 -8.426 -24.420 1.00 93.50 173 VAL A N 1
ATOM 1333 C CA . VAL A 1 173 ? 16.990 -8.681 -24.244 1.00 93.50 173 VAL A CA 1
ATOM 1334 C C . VAL A 1 173 ? 17.281 -9.944 -23.428 1.00 93.50 173 VAL A C 1
ATOM 1336 O O . VAL A 1 173 ? 18.383 -10.106 -22.920 1.00 93.50 173 VAL A O 1
ATOM 1339 N N . GLY A 1 174 ? 16.298 -10.825 -23.217 1.00 91.94 174 GLY A N 1
ATOM 1340 C CA . GLY A 1 174 ? 16.478 -12.083 -22.483 1.00 91.94 174 GLY A CA 1
ATOM 1341 C C . GLY A 1 174 ? 16.543 -11.958 -20.954 1.00 91.94 174 GLY A C 1
ATOM 1342 O O . GLY A 1 174 ? 16.774 -12.956 -20.275 1.00 91.94 174 GLY A O 1
ATOM 1343 N N . LEU A 1 175 ? 16.285 -10.780 -20.376 1.00 89.62 175 LEU A N 1
ATOM 1344 C CA . LEU A 1 175 ? 16.187 -10.589 -18.923 1.00 89.62 175 LEU A CA 1
ATOM 1345 C C . LEU A 1 175 ? 14.815 -11.037 -18.406 1.00 89.62 175 LEU A C 1
ATOM 1347 O O . LEU A 1 175 ? 13.930 -10.237 -18.094 1.00 89.62 175 LEU A O 1
ATOM 1351 N N . THR A 1 176 ? 14.639 -12.349 -18.319 1.00 89.31 176 THR A N 1
ATOM 1352 C CA . THR A 1 176 ? 13.430 -12.989 -17.784 1.00 89.31 176 THR A CA 1
ATOM 1353 C C . THR A 1 176 ? 13.415 -12.985 -16.245 1.00 89.31 176 THR A C 1
ATOM 1355 O O . THR A 1 176 ? 14.461 -12.788 -15.620 1.00 89.31 176 THR A O 1
ATOM 1358 N N . PRO A 1 177 ? 12.257 -13.216 -15.588 1.00 85.19 177 PRO A N 1
ATOM 1359 C CA . PRO A 1 177 ? 12.172 -13.238 -14.125 1.00 85.19 177 PRO A CA 1
ATOM 1360 C C . PRO A 1 177 ? 13.200 -14.142 -13.417 1.00 85.19 177 PRO A C 1
ATOM 1362 O O . PRO A 1 177 ? 13.805 -13.659 -12.462 1.00 85.19 177 PRO A O 1
ATOM 1365 N N . PRO A 1 178 ? 13.476 -15.388 -13.866 1.00 87.31 178 PRO A N 1
ATOM 1366 C CA . PRO A 1 178 ? 14.494 -16.228 -13.230 1.00 87.31 178 PRO A CA 1
ATOM 1367 C C . PRO A 1 178 ? 15.896 -15.611 -13.267 1.00 87.31 178 PRO A C 1
ATOM 1369 O O . PRO A 1 178 ? 16.642 -15.725 -12.301 1.00 87.31 178 PRO A O 1
ATOM 1372 N N . ILE A 1 179 ? 16.242 -14.926 -14.361 1.00 89.00 179 ILE A N 1
ATOM 1373 C CA . ILE A 1 179 ? 17.532 -14.242 -14.501 1.00 89.00 179 ILE A CA 1
ATOM 1374 C C . ILE A 1 179 ? 17.558 -12.990 -13.624 1.00 89.00 179 ILE A C 1
ATOM 1376 O O . ILE A 1 179 ? 18.525 -12.778 -12.910 1.00 89.00 179 ILE A O 1
ATOM 1380 N N . LEU A 1 180 ? 16.490 -12.187 -13.619 1.00 85.50 180 LEU A N 1
ATOM 1381 C CA . LEU A 1 180 ? 16.411 -10.954 -12.825 1.00 85.50 180 LEU A CA 1
ATOM 1382 C C . LEU A 1 180 ? 16.482 -11.192 -11.309 1.00 85.50 180 LEU A C 1
ATOM 1384 O O . LEU A 1 180 ? 16.977 -10.330 -10.585 1.00 85.50 180 LEU A O 1
ATOM 1388 N N . LEU A 1 181 ? 15.982 -12.331 -10.824 1.00 85.12 181 LEU A N 1
ATOM 1389 C CA . LEU A 1 181 ? 16.059 -12.702 -9.408 1.00 85.12 181 LEU A CA 1
ATOM 1390 C C . LEU A 1 181 ? 17.480 -13.108 -8.977 1.00 85.12 181 LEU A C 1
ATOM 1392 O O . LEU A 1 181 ? 17.817 -12.965 -7.803 1.00 85.12 181 LEU A O 1
ATOM 1396 N N . ASP A 1 182 ? 18.321 -13.548 -9.914 1.00 88.94 182 ASP A N 1
ATOM 1397 C CA . ASP A 1 182 ? 19.740 -13.844 -9.708 1.00 88.94 182 ASP A CA 1
ATOM 1398 C C . ASP A 1 182 ? 20.580 -12.645 -10.170 1.00 88.94 182 ASP A C 1
ATOM 1400 O O . ASP A 1 182 ? 20.964 -12.520 -11.333 1.00 88.94 182 ASP A O 1
ATOM 1404 N N . THR A 1 183 ? 20.849 -11.717 -9.248 1.00 86.81 183 THR A N 1
ATOM 1405 C CA . THR A 1 183 ? 21.555 -10.467 -9.577 1.00 86.81 183 THR A CA 1
ATOM 1406 C C . THR A 1 183 ? 22.916 -10.705 -10.250 1.00 86.81 183 THR A C 1
ATOM 1408 O O . THR A 1 183 ? 23.140 -10.102 -11.300 1.00 86.81 183 THR A O 1
ATOM 1411 N N . PRO A 1 184 ? 23.814 -11.577 -9.741 1.00 91.31 184 PRO A N 1
ATOM 1412 C CA . PRO A 1 184 ? 25.059 -11.904 -10.439 1.00 91.31 184 PRO A CA 1
ATOM 1413 C C . PRO A 1 184 ? 24.849 -12.400 -11.872 1.00 91.31 184 PRO A C 1
ATOM 1415 O O . PRO A 1 184 ? 25.566 -11.981 -12.783 1.00 91.31 184 PRO A O 1
ATOM 1418 N N . ARG A 1 185 ? 23.861 -13.274 -12.099 1.00 92.44 185 ARG A N 1
ATOM 1419 C CA . ARG A 1 185 ? 23.543 -13.768 -13.444 1.00 92.44 185 ARG A CA 1
ATOM 1420 C C . ARG A 1 185 ? 22.984 -12.671 -14.344 1.00 92.44 185 ARG A C 1
ATOM 1422 O O . ARG A 1 185 ? 23.384 -12.597 -15.501 1.00 92.44 185 ARG A O 1
ATOM 1429 N N . ALA A 1 186 ? 22.116 -11.807 -13.825 1.00 90.88 186 ALA A N 1
ATOM 1430 C CA . ALA A 1 186 ? 21.583 -10.667 -14.564 1.00 90.88 186 ALA A CA 1
ATOM 1431 C C . ALA A 1 186 ? 22.682 -9.673 -14.973 1.00 90.88 186 ALA A C 1
ATOM 1433 O O . ALA A 1 186 ? 22.641 -9.165 -16.091 1.00 90.88 186 ALA A O 1
ATOM 1434 N N . ILE A 1 187 ? 23.674 -9.421 -14.108 1.00 90.56 187 ILE A N 1
ATOM 1435 C CA . ILE A 1 187 ? 24.825 -8.562 -14.434 1.00 90.56 187 ILE A CA 1
ATOM 1436 C C . ILE A 1 187 ? 25.599 -9.152 -15.612 1.00 90.56 187 ILE A C 1
ATOM 1438 O O . ILE A 1 187 ? 25.725 -8.485 -16.637 1.00 90.56 187 ILE A O 1
ATOM 1442 N N . ARG A 1 188 ? 26.031 -10.418 -15.501 1.00 93.62 188 ARG A N 1
ATOM 1443 C CA . ARG A 1 188 ? 26.774 -11.103 -16.572 1.00 93.62 188 ARG A CA 1
ATOM 1444 C C . ARG A 1 188 ? 26.008 -11.095 -17.889 1.00 93.62 188 ARG A C 1
ATOM 1446 O O . ARG A 1 188 ? 26.591 -10.839 -18.935 1.00 93.62 188 ARG A O 1
ATOM 1453 N N . HIS A 1 189 ? 24.697 -11.326 -17.821 1.00 93.81 189 HIS A N 1
ATOM 1454 C CA . HIS A 1 189 ? 23.819 -11.288 -18.987 1.00 93.81 189 HIS A CA 1
ATOM 1455 C C . HIS A 1 189 ? 23.822 -9.911 -19.654 1.00 93.81 189 HIS A C 1
ATOM 1457 O O . HIS A 1 189 ? 24.030 -9.821 -20.856 1.00 93.81 189 HIS A O 1
ATOM 1463 N N . VAL A 1 190 ? 23.645 -8.826 -18.889 1.00 91.44 190 VAL A N 1
ATOM 1464 C CA . VAL A 1 190 ? 23.687 -7.453 -19.431 1.00 91.44 190 VAL A CA 1
ATOM 1465 C C . VAL A 1 190 ? 25.067 -7.101 -19.987 1.00 91.44 190 VAL A C 1
ATOM 1467 O O . VAL A 1 190 ? 25.173 -6.362 -20.967 1.00 91.44 190 VAL A O 1
ATOM 1470 N N . GLU A 1 191 ? 26.133 -7.596 -19.3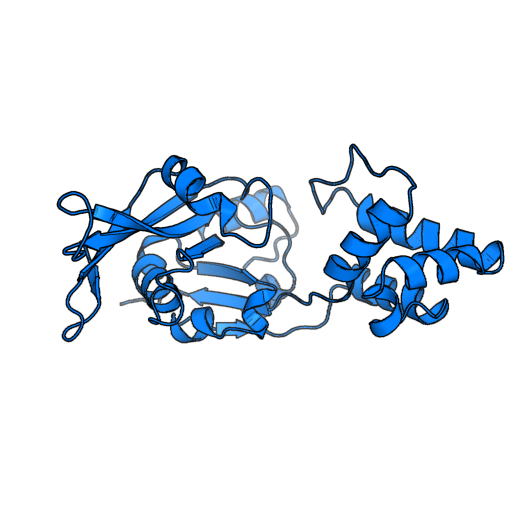65 1.00 91.44 191 GLU A N 1
ATOM 1471 C CA . GLU A 1 191 ? 27.503 -7.361 -19.812 1.00 91.44 191 GLU A CA 1
ATOM 1472 C C . GLU A 1 191 ? 27.827 -8.064 -21.127 1.00 91.44 191 GLU A C 1
ATOM 1474 O O . GLU A 1 191 ? 28.537 -7.470 -21.937 1.00 91.44 191 GLU A O 1
ATOM 1479 N N . SER A 1 192 ? 27.256 -9.250 -21.362 1.00 94.62 192 SER A N 1
ATOM 1480 C CA . SER A 1 192 ? 27.431 -10.021 -22.595 1.00 94.62 192 SER A CA 1
ATOM 1481 C C . SER A 1 192 ? 26.514 -9.591 -23.746 1.00 94.62 192 SER A C 1
ATOM 1483 O O . SER A 1 192 ? 26.626 -10.143 -24.838 1.00 94.62 192 SER A O 1
ATOM 1485 N N . LEU A 1 193 ? 25.586 -8.649 -23.528 1.00 95.12 193 LEU A N 1
ATOM 1486 C CA . LEU A 1 193 ? 24.696 -8.160 -24.587 1.00 95.12 193 LEU A CA 1
ATOM 1487 C C . LEU A 1 193 ? 25.472 -7.419 -25.690 1.00 95.12 193 LEU A C 1
ATOM 1489 O O . LEU A 1 193 ? 26.403 -6.661 -25.384 1.00 95.12 193 LEU A O 1
ATOM 1493 N N . PRO A 1 194 ? 25.025 -7.510 -26.959 1.00 95.62 194 PRO A N 1
ATOM 1494 C CA . PRO A 1 194 ? 25.524 -6.657 -28.030 1.00 95.62 194 PRO A CA 1
ATOM 1495 C C . PRO A 1 194 ? 25.442 -5.163 -27.659 1.00 95.62 194 PRO A C 1
ATOM 1497 O O . PRO A 1 194 ? 24.483 -4.744 -26.999 1.00 95.62 194 PRO A O 1
ATOM 1500 N N . PRO A 1 195 ? 26.373 -4.305 -28.126 1.00 91.25 195 PRO A N 1
ATOM 1501 C CA . PRO A 1 195 ? 26.407 -2.888 -27.747 1.00 91.25 195 PRO A CA 1
ATOM 1502 C C . PRO A 1 195 ? 25.097 -2.122 -27.990 1.00 91.25 195 PRO A C 1
ATOM 1504 O O . PRO A 1 195 ? 24.774 -1.175 -27.271 1.00 91.25 195 PRO A O 1
ATOM 1507 N N . ILE A 1 196 ? 24.329 -2.508 -29.012 1.00 92.69 196 ILE A N 1
ATOM 1508 C CA . ILE A 1 196 ? 23.031 -1.900 -29.334 1.00 92.69 196 ILE A CA 1
ATOM 1509 C C . ILE A 1 196 ? 21.984 -2.277 -28.280 1.00 92.69 196 ILE A C 1
ATOM 1511 O O . ILE A 1 196 ? 21.358 -1.389 -27.700 1.00 92.69 196 ILE A O 1
ATOM 1515 N N . GLU A 1 197 ? 21.845 -3.566 -27.973 1.00 92.56 197 GLU A N 1
ATOM 1516 C CA . GLU A 1 197 ? 20.891 -4.073 -26.981 1.00 92.56 197 GLU A CA 1
ATOM 1517 C C . GLU A 1 197 ? 21.220 -3.590 -25.569 1.00 92.56 197 GLU A C 1
ATOM 1519 O O . GLU A 1 197 ? 20.330 -3.153 -24.837 1.00 92.56 197 GLU A O 1
ATOM 1524 N N . LYS A 1 198 ? 22.511 -3.568 -25.212 1.00 90.12 198 LYS A N 1
ATOM 1525 C CA . LYS A 1 198 ? 22.990 -3.034 -23.933 1.00 90.12 198 LYS A CA 1
ATOM 1526 C C . LYS A 1 198 ? 22.604 -1.564 -23.762 1.00 90.12 198 LYS A C 1
ATOM 1528 O O . LYS A 1 198 ? 22.050 -1.184 -22.731 1.00 90.12 198 LYS A O 1
ATOM 1533 N N . ARG A 1 199 ? 22.833 -0.725 -24.781 1.00 87.88 199 ARG A N 1
ATOM 1534 C CA . ARG A 1 199 ? 22.422 0.693 -24.755 1.00 87.88 199 ARG A CA 1
ATOM 1535 C C . ARG A 1 199 ? 20.907 0.846 -24.680 1.00 87.88 199 ARG A C 1
ATOM 1537 O O . ARG A 1 199 ? 20.422 1.666 -23.900 1.00 87.88 199 ARG A O 1
ATOM 1544 N N . PHE A 1 200 ? 20.168 0.052 -25.452 1.00 91.50 200 PHE A N 1
ATOM 1545 C CA . PHE A 1 200 ? 18.710 0.047 -25.429 1.00 91.50 200 PHE A CA 1
ATOM 1546 C C . PHE A 1 200 ? 18.175 -0.248 -24.024 1.00 91.50 200 PHE A C 1
ATOM 1548 O O . PHE A 1 200 ? 17.425 0.564 -23.477 1.00 91.50 200 PHE A O 1
ATOM 1555 N N . ILE A 1 201 ? 18.589 -1.356 -23.400 1.00 89.62 201 ILE A N 1
ATOM 1556 C CA . ILE A 1 201 ? 18.034 -1.745 -22.102 1.00 89.62 201 ILE A CA 1
ATOM 1557 C C . ILE A 1 201 ? 18.435 -0.777 -20.991 1.00 89.62 201 ILE A C 1
ATOM 1559 O O . ILE A 1 201 ? 17.585 -0.395 -20.185 1.00 89.62 201 ILE A O 1
ATOM 1563 N N . LEU A 1 202 ? 19.684 -0.300 -20.986 1.00 86.06 202 LEU A N 1
ATOM 1564 C CA . LEU A 1 202 ? 20.144 0.699 -20.022 1.00 86.06 202 LEU A CA 1
ATOM 1565 C C . LEU A 1 202 ? 19.344 1.997 -20.138 1.00 86.06 202 LEU A C 1
ATOM 1567 O O . LEU A 1 202 ? 18.925 2.540 -19.117 1.00 86.06 202 LEU A O 1
ATOM 1571 N N . ARG A 1 203 ? 19.051 2.458 -21.361 1.00 85.12 203 ARG A N 1
ATOM 1572 C CA . ARG A 1 203 ? 18.189 3.624 -21.586 1.00 85.12 203 ARG A CA 1
ATOM 1573 C C . ARG A 1 203 ? 16.775 3.392 -21.056 1.00 85.12 203 ARG A C 1
ATOM 1575 O O . ARG A 1 203 ? 16.245 4.252 -20.362 1.00 85.12 203 ARG A O 1
ATOM 1582 N N . ARG A 1 204 ? 16.163 2.235 -21.326 1.00 86.75 204 ARG A N 1
ATOM 1583 C CA . ARG A 1 204 ? 14.800 1.912 -20.853 1.00 86.75 204 ARG A CA 1
ATOM 1584 C C . ARG A 1 204 ? 14.710 1.820 -19.332 1.00 86.75 204 ARG A C 1
ATOM 1586 O O . ARG A 1 204 ? 13.764 2.336 -18.737 1.00 86.75 204 ARG A O 1
ATOM 1593 N N . ILE A 1 205 ? 15.706 1.202 -18.705 1.00 83.25 205 ILE A N 1
ATOM 1594 C CA . ILE A 1 205 ? 15.869 1.154 -17.250 1.00 83.25 205 ILE A CA 1
ATOM 1595 C C . ILE A 1 205 ? 16.001 2.577 -16.697 1.00 83.25 205 ILE A C 1
ATOM 1597 O O . ILE A 1 205 ? 15.300 2.950 -15.757 1.00 83.25 205 ILE A O 1
ATOM 1601 N N . HIS A 1 206 ? 16.854 3.394 -17.311 1.00 77.88 206 HIS A N 1
ATOM 1602 C CA . HIS A 1 206 ? 17.081 4.773 -16.904 1.00 77.88 206 HIS A CA 1
ATOM 1603 C C . HIS A 1 206 ? 15.810 5.630 -17.021 1.00 77.88 206 HIS A C 1
ATOM 1605 O O . HIS A 1 206 ? 15.428 6.279 -16.052 1.00 77.88 206 HIS A O 1
ATOM 1611 N N . GLU A 1 207 ? 15.079 5.555 -18.138 1.00 77.44 207 GLU A N 1
ATOM 1612 C CA . GLU A 1 207 ? 13.776 6.216 -18.34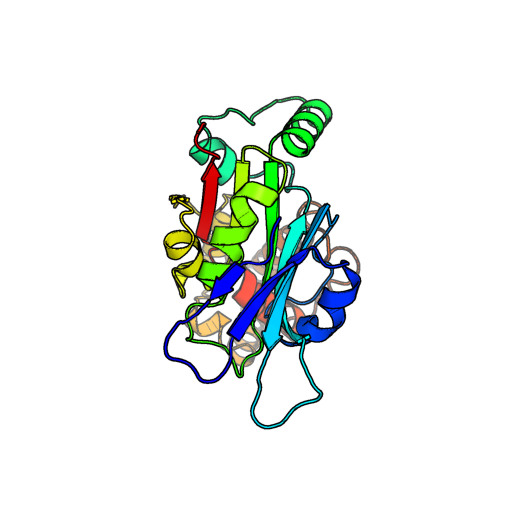0 1.00 77.44 207 GLU A CA 1
ATOM 1613 C C . GLU A 1 207 ? 12.724 5.781 -17.301 1.00 77.44 207 GLU A C 1
ATOM 1615 O O . GLU A 1 207 ? 11.875 6.578 -16.888 1.00 77.44 207 GLU A O 1
ATOM 1620 N N . HIS A 1 208 ? 12.767 4.520 -16.858 1.00 76.38 208 HIS A N 1
ATOM 1621 C CA . HIS A 1 208 ? 11.869 4.008 -15.826 1.00 76.38 208 HIS A CA 1
ATOM 1622 C C . HIS A 1 208 ? 12.177 4.594 -14.439 1.00 76.38 208 HIS A C 1
ATOM 1624 O O . HIS A 1 208 ? 11.250 5.019 -13.744 1.00 76.38 208 HIS A O 1
ATOM 1630 N N . PHE A 1 209 ? 13.457 4.639 -14.047 1.00 66.75 209 PHE A N 1
ATOM 1631 C CA . PHE A 1 209 ? 13.896 5.107 -12.725 1.00 66.75 209 PHE A CA 1
ATOM 1632 C C . PHE A 1 209 ? 14.010 6.633 -12.600 1.00 66.75 209 PHE A C 1
ATOM 1634 O O . PHE A 1 209 ? 13.790 7.162 -11.512 1.00 66.75 209 PHE A O 1
ATOM 1641 N N . LEU A 1 210 ? 14.296 7.353 -13.688 1.00 56.53 210 LEU A N 1
ATOM 1642 C CA . LEU A 1 210 ? 14.350 8.819 -13.702 1.00 56.53 210 LEU A CA 1
ATOM 1643 C C . LEU A 1 210 ? 12.990 9.493 -13.873 1.00 56.53 210 LEU A C 1
ATOM 1645 O O . LEU A 1 210 ? 12.915 10.720 -13.827 1.00 56.53 210 LEU A O 1
ATOM 1649 N N . ASN A 1 211 ? 11.900 8.743 -14.057 1.00 53.78 211 ASN A N 1
ATOM 1650 C CA . ASN A 1 211 ? 10.590 9.365 -14.190 1.00 53.78 211 ASN A CA 1
ATOM 1651 C C . ASN A 1 211 ? 10.238 10.117 -12.882 1.00 53.78 211 ASN A C 1
ATOM 1653 O O . ASN A 1 211 ? 10.005 9.461 -11.859 1.00 53.78 211 ASN A O 1
ATOM 1657 N N . PRO A 1 212 ? 10.124 11.465 -12.886 1.00 43.09 212 PRO A N 1
ATOM 1658 C CA . PRO A 1 212 ? 9.971 12.286 -11.671 1.00 43.09 212 PRO A CA 1
ATOM 1659 C C . PRO A 1 212 ? 8.714 11.964 -10.847 1.00 43.09 212 PRO A C 1
ATOM 1661 O O . PRO A 1 212 ? 8.538 12.428 -9.723 1.00 43.09 212 PRO A O 1
ATOM 1664 N N . ARG A 1 213 ? 7.806 11.160 -11.409 1.00 44.62 213 ARG A N 1
ATOM 1665 C CA . ARG A 1 213 ? 6.571 10.693 -10.776 1.00 44.62 213 ARG A CA 1
ATOM 1666 C C . ARG A 1 213 ? 6.790 9.584 -9.737 1.00 44.62 213 ARG A C 1
ATOM 1668 O O . ARG A 1 213 ? 5.873 9.335 -8.962 1.00 44.62 213 ARG A O 1
ATOM 1675 N N . GLN A 1 214 ? 7.960 8.938 -9.697 1.00 46.31 214 GLN A N 1
ATOM 1676 C CA . GLN A 1 214 ? 8.305 7.888 -8.721 1.00 46.31 214 GLN A CA 1
ATOM 1677 C C . GLN A 1 214 ? 9.231 8.408 -7.605 1.00 46.31 214 GLN A C 1
ATOM 1679 O O . GLN A 1 214 ? 10.195 7.741 -7.236 1.00 46.31 214 GLN A O 1
ATOM 1684 N N . GLY A 1 215 ? 8.949 9.619 -7.100 1.00 42.66 215 GLY A N 1
ATOM 1685 C CA . GLY A 1 215 ? 9.753 10.360 -6.120 1.00 42.66 215 GLY A CA 1
ATOM 1686 C C . GLY A 1 215 ? 10.462 9.484 -5.081 1.00 42.66 215 GLY A C 1
ATOM 1687 O O . GLY A 1 215 ? 9.805 8.883 -4.235 1.00 42.66 215 GLY A O 1
ATOM 1688 N N . ALA A 1 216 ? 11.792 9.419 -5.217 1.00 42.38 216 ALA A N 1
ATOM 1689 C CA . ALA A 1 216 ? 12.818 8.944 -4.273 1.00 42.38 216 ALA A CA 1
ATOM 1690 C C . ALA A 1 216 ? 14.140 8.625 -5.006 1.00 42.38 216 ALA A C 1
ATOM 1692 O O . ALA A 1 216 ? 15.192 8.597 -4.378 1.00 42.38 216 ALA A O 1
ATOM 1693 N N . TYR A 1 217 ? 14.098 8.374 -6.321 1.00 45.22 217 TYR A N 1
ATOM 1694 C CA . TYR A 1 217 ? 15.244 7.845 -7.076 1.00 45.22 217 TYR A CA 1
ATOM 1695 C C . TYR A 1 217 ? 16.051 8.893 -7.854 1.00 45.22 217 TYR A C 1
ATOM 1697 O O . TYR A 1 217 ? 17.093 8.559 -8.409 1.00 45.22 217 TYR A O 1
ATOM 1705 N N . SER A 1 218 ? 15.612 10.157 -7.889 1.00 44.50 218 SER A N 1
ATOM 1706 C CA . SER A 1 218 ? 16.164 11.163 -8.808 1.00 44.50 218 SER A CA 1
ATOM 1707 C C . SER A 1 218 ? 17.539 11.722 -8.429 1.00 44.50 218 SER A C 1
ATOM 1709 O O . SER A 1 218 ? 18.123 12.416 -9.250 1.00 44.50 218 SER A O 1
ATOM 1711 N N . SER A 1 219 ? 18.070 11.454 -7.232 1.00 40.06 219 SER A N 1
ATOM 1712 C CA . SER A 1 219 ? 19.348 12.041 -6.789 1.00 40.06 219 SER A CA 1
ATOM 1713 C C . SER A 1 219 ? 20.524 11.062 -6.712 1.00 40.06 219 SER A C 1
ATOM 1715 O O . SER A 1 219 ? 21.632 11.493 -6.412 1.00 40.06 219 SER A O 1
ATOM 1717 N N . ALA A 1 220 ? 20.334 9.763 -6.985 1.00 45.03 220 ALA A N 1
ATOM 1718 C CA . ALA A 1 220 ? 21.414 8.782 -6.822 1.00 45.03 220 ALA A CA 1
ATOM 1719 C C . ALA A 1 220 ? 21.283 7.525 -7.699 1.00 45.03 220 ALA A C 1
ATOM 1721 O O . ALA A 1 220 ? 21.617 6.427 -7.247 1.00 45.03 220 ALA A O 1
ATOM 1722 N N . VAL A 1 221 ? 20.826 7.641 -8.953 1.00 49.81 221 VAL A N 1
ATOM 1723 C CA . VAL A 1 221 ? 21.056 6.550 -9.917 1.00 49.81 221 VAL A CA 1
ATOM 1724 C C . VAL A 1 221 ? 22.543 6.561 -10.265 1.00 49.81 221 VAL A C 1
ATOM 1726 O O . VAL A 1 221 ? 22.963 7.147 -11.257 1.00 49.81 221 VAL A O 1
ATOM 1729 N N . LYS A 1 222 ? 23.362 5.919 -9.427 1.00 51.34 222 LYS A N 1
ATOM 1730 C CA . LYS A 1 222 ? 24.656 5.421 -9.889 1.00 51.34 222 LYS A CA 1
ATOM 1731 C C . LYS A 1 222 ? 24.343 4.474 -11.048 1.00 51.34 222 LYS A C 1
ATOM 1733 O O . LYS A 1 222 ? 23.491 3.599 -10.894 1.00 51.34 222 LYS A O 1
ATOM 1738 N N . HIS A 1 223 ? 24.984 4.664 -12.199 1.00 59.56 223 HIS A N 1
ATOM 1739 C CA . HIS A 1 223 ? 24.834 3.831 -13.403 1.00 59.56 223 HIS A CA 1
ATOM 1740 C C . HIS A 1 223 ? 25.426 2.416 -13.224 1.00 59.56 223 HIS A C 1
ATOM 1742 O O . HIS A 1 223 ? 26.008 1.854 -14.144 1.00 59.56 223 HIS A O 1
ATOM 1748 N N . ASP A 1 224 ? 25.302 1.852 -12.026 1.00 76.12 224 ASP A N 1
ATOM 1749 C CA . ASP A 1 224 ? 25.964 0.634 -11.599 1.00 76.12 224 ASP A CA 1
ATOM 1750 C C . ASP A 1 224 ? 24.952 -0.520 -11.563 1.00 76.12 224 ASP A C 1
ATOM 1752 O O . ASP A 1 224 ? 23.946 -0.479 -10.843 1.00 76.12 224 ASP A O 1
ATOM 1756 N N . LEU A 1 225 ? 25.191 -1.549 -12.379 1.00 78.88 225 LEU A N 1
ATOM 1757 C CA . LEU A 1 225 ? 24.292 -2.698 -12.541 1.00 78.88 225 LEU A CA 1
ATOM 1758 C C . LEU A 1 225 ? 23.995 -3.446 -11.224 1.00 78.88 225 LEU A C 1
ATOM 1760 O O . LEU A 1 225 ? 22.814 -3.717 -10.980 1.00 78.88 225 LEU A O 1
ATOM 1764 N N . PRO A 1 226 ? 24.976 -3.713 -10.336 1.00 82.38 226 PRO A N 1
ATOM 1765 C CA . PRO A 1 226 ? 24.749 -4.274 -9.002 1.00 82.38 226 PRO A CA 1
ATOM 1766 C C . PRO A 1 226 ? 23.761 -3.477 -8.150 1.00 82.38 226 PRO A C 1
ATOM 1768 O O . PRO A 1 226 ? 23.038 -4.047 -7.334 1.00 82.38 226 PRO A O 1
ATOM 1771 N N . TRP A 1 227 ? 23.687 -2.159 -8.339 1.00 77.31 227 TRP A N 1
ATOM 1772 C CA . TRP A 1 227 ? 22.739 -1.318 -7.618 1.00 77.31 227 TRP A CA 1
ATOM 1773 C C . TRP A 1 227 ? 21.355 -1.323 -8.283 1.00 77.31 227 TRP A C 1
ATOM 1775 O O . TRP A 1 227 ? 20.327 -1.385 -7.600 1.00 77.31 227 TRP A O 1
ATOM 1785 N N . ILE A 1 228 ? 21.300 -1.252 -9.611 1.00 79.25 228 ILE A N 1
ATOM 1786 C CA . ILE A 1 228 ? 20.047 -1.103 -10.358 1.00 79.25 228 ILE A CA 1
ATOM 1787 C C . ILE A 1 228 ? 19.262 -2.418 -10.436 1.00 79.25 228 ILE A C 1
ATOM 1789 O O . ILE A 1 228 ? 18.047 -2.414 -10.225 1.00 79.25 228 ILE A O 1
ATOM 1793 N N . LEU A 1 229 ? 19.921 -3.538 -10.734 1.00 82.44 229 LEU A N 1
ATOM 1794 C CA . LEU A 1 229 ? 19.245 -4.791 -11.086 1.00 82.44 229 LEU A CA 1
ATOM 1795 C C . LEU A 1 229 ? 18.402 -5.401 -9.951 1.00 82.44 229 LEU A C 1
ATOM 1797 O O . LEU A 1 229 ? 17.255 -5.757 -10.227 1.00 82.44 229 LEU A O 1
ATOM 1801 N N . PRO A 1 230 ? 18.838 -5.430 -8.675 1.00 78.50 230 PRO A N 1
ATOM 1802 C CA . PRO A 1 230 ? 17.984 -5.903 -7.581 1.00 78.50 230 PRO A CA 1
ATOM 1803 C C . PRO A 1 230 ? 16.705 -5.070 -7.427 1.00 78.50 230 PRO A C 1
ATOM 1805 O O . PRO A 1 230 ? 15.617 -5.596 -7.184 1.00 78.50 230 PRO A O 1
ATOM 1808 N N . ARG A 1 231 ? 16.814 -3.747 -7.601 1.00 77.38 231 ARG A N 1
ATOM 1809 C CA . ARG A 1 231 ? 15.671 -2.823 -7.530 1.00 77.38 231 ARG A CA 1
ATOM 1810 C C . ARG A 1 231 ? 14.753 -2.995 -8.725 1.00 77.38 231 ARG A C 1
ATOM 1812 O O . ARG A 1 231 ? 13.538 -2.946 -8.568 1.00 77.38 231 ARG A O 1
ATOM 1819 N N . LEU A 1 232 ? 15.326 -3.213 -9.903 1.00 79.62 232 LEU A N 1
ATOM 1820 C CA . LEU A 1 232 ? 14.587 -3.501 -11.120 1.00 79.62 232 LEU A CA 1
ATOM 1821 C C . LEU A 1 232 ? 13.810 -4.807 -10.993 1.00 79.62 232 LEU A C 1
ATOM 1823 O O . LEU A 1 232 ? 12.637 -4.819 -11.333 1.00 79.62 232 LEU A O 1
ATOM 1827 N N . ALA A 1 233 ? 14.405 -5.865 -10.443 1.00 78.25 233 ALA A N 1
ATOM 1828 C CA . ALA A 1 233 ? 13.708 -7.118 -10.173 1.00 78.25 233 ALA A CA 1
ATOM 1829 C C . ALA A 1 233 ? 12.528 -6.897 -9.212 1.00 78.25 233 ALA A C 1
ATOM 1831 O O . ALA A 1 233 ? 11.395 -7.265 -9.523 1.00 78.25 233 ALA A O 1
ATOM 1832 N N . GLN A 1 234 ? 12.750 -6.186 -8.099 1.00 72.56 234 GLN A N 1
ATOM 1833 C CA . GLN A 1 234 ? 11.673 -5.804 -7.179 1.00 72.56 234 GLN A CA 1
ATOM 1834 C C . GLN A 1 234 ? 10.571 -5.005 -7.892 1.00 72.56 234 GLN A C 1
ATOM 1836 O O . GLN A 1 234 ? 9.392 -5.318 -7.752 1.00 72.56 234 GLN A O 1
ATOM 1841 N N . HIS A 1 235 ? 10.930 -4.002 -8.694 1.00 72.44 235 HIS A N 1
ATOM 1842 C CA . HIS A 1 235 ? 9.977 -3.134 -9.382 1.00 72.44 235 HIS A CA 1
ATOM 1843 C C . HIS A 1 235 ? 9.302 -3.773 -10.589 1.00 72.44 235 HIS A C 1
ATOM 1845 O O . HIS A 1 235 ? 8.177 -3.394 -10.862 1.00 72.44 235 HIS A O 1
ATOM 1851 N N . ALA A 1 236 ? 9.928 -4.690 -11.321 1.00 72.38 236 ALA A N 1
ATOM 1852 C CA . ALA A 1 236 ? 9.372 -5.312 -12.523 1.00 72.38 236 ALA A CA 1
ATOM 1853 C C . ALA A 1 236 ? 8.519 -6.540 -12.183 1.00 72.38 236 ALA A C 1
ATOM 1855 O O . ALA A 1 236 ? 7.503 -6.780 -12.840 1.00 72.38 236 ALA A O 1
ATOM 1856 N N . LEU A 1 237 ? 8.828 -7.236 -11.083 1.00 71.19 237 LEU A N 1
ATOM 1857 C CA . LEU A 1 237 ? 8.129 -8.456 -10.668 1.00 71.19 237 LEU A CA 1
ATOM 1858 C C . LEU A 1 237 ? 7.012 -8.208 -9.643 1.00 71.19 237 LEU A C 1
ATOM 1860 O O . LEU A 1 237 ? 5.999 -8.898 -9.660 1.00 71.19 237 LEU A O 1
ATOM 1864 N N . ALA A 1 238 ? 7.119 -7.180 -8.798 1.00 69.50 238 ALA A N 1
ATOM 1865 C CA . ALA A 1 238 ? 6.079 -6.875 -7.813 1.00 69.50 238 ALA A CA 1
ATOM 1866 C C . ALA A 1 238 ? 4.845 -6.184 -8.421 1.00 69.50 238 ALA A C 1
ATOM 1868 O O . ALA A 1 238 ? 4.849 -4.958 -8.533 1.00 69.50 238 ALA A O 1
ATOM 1869 N N . GLN A 1 239 ? 3.798 -6.912 -8.809 1.00 70.06 239 GLN A N 1
ATOM 1870 C CA . GLN A 1 239 ? 2.511 -6.290 -9.144 1.00 70.06 239 GLN A CA 1
ATOM 1871 C C . GLN A 1 239 ? 1.748 -5.992 -7.847 1.00 70.06 239 GLN A C 1
ATOM 1873 O O . GLN A 1 239 ? 1.304 -6.925 -7.178 1.00 70.06 239 GLN A O 1
ATOM 1878 N N . PRO A 1 240 ? 1.625 -4.720 -7.422 1.00 75.81 240 PRO A N 1
ATOM 1879 C CA . PRO A 1 240 ? 0.881 -4.432 -6.214 1.00 75.81 240 PRO A CA 1
ATOM 1880 C C . PRO A 1 240 ? -0.610 -4.646 -6.466 1.00 75.81 240 PRO A C 1
ATOM 1882 O O . PRO A 1 240 ? -1.183 -4.040 -7.371 1.00 75.81 240 PRO A O 1
ATOM 1885 N N . ALA A 1 241 ? -1.243 -5.454 -5.622 1.00 86.94 241 ALA A N 1
ATOM 1886 C CA . ALA A 1 241 ? -2.694 -5.526 -5.575 1.00 86.94 241 ALA A CA 1
ATOM 1887 C C . ALA A 1 241 ? -3.250 -4.192 -5.049 1.00 86.94 241 ALA A C 1
ATOM 1889 O O . ALA A 1 241 ? -2.665 -3.574 -4.145 1.00 86.94 241 ALA A O 1
ATOM 1890 N N . TYR A 1 242 ? -4.360 -3.734 -5.630 1.00 92.75 242 TYR A N 1
ATOM 1891 C CA . TYR A 1 242 ? -5.061 -2.529 -5.199 1.00 92.75 242 TYR A CA 1
ATOM 1892 C C . TYR A 1 242 ? -6.311 -2.906 -4.413 1.00 92.75 242 TYR A C 1
ATOM 1894 O O . TYR A 1 242 ? -7.056 -3.807 -4.792 1.00 92.75 242 TYR A O 1
ATOM 1902 N N . PHE A 1 243 ? -6.541 -2.195 -3.316 1.00 95.69 243 PHE A N 1
ATOM 1903 C CA . PHE A 1 243 ? -7.671 -2.413 -2.427 1.00 95.69 243 PHE A CA 1
ATOM 1904 C C . PHE A 1 243 ? -8.382 -1.096 -2.181 1.00 95.69 243 PHE A C 1
ATOM 1906 O O . PHE A 1 243 ? -7.738 -0.065 -1.975 1.00 95.69 243 PHE A O 1
ATOM 1913 N N . ILE A 1 244 ? -9.707 -1.140 -2.135 1.00 97.19 244 ILE A N 1
ATOM 1914 C CA . ILE A 1 244 ? -10.530 0.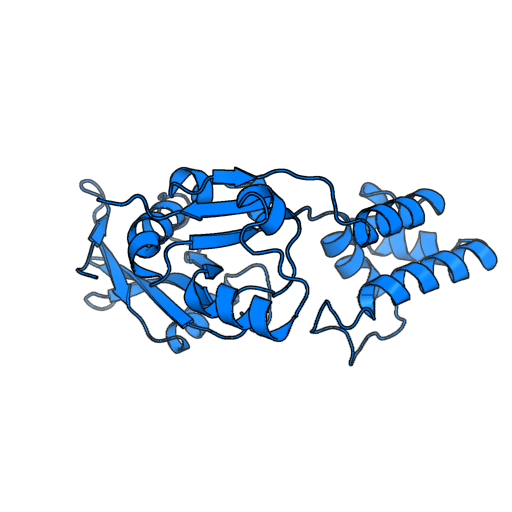015 -1.809 1.00 97.19 244 ILE A CA 1
ATOM 1915 C C . ILE A 1 244 ? -11.595 -0.346 -0.783 1.00 97.19 244 ILE A C 1
ATOM 1917 O O . ILE A 1 244 ? -12.177 -1.426 -0.800 1.00 97.19 244 ILE A O 1
ATOM 1921 N N . TRP A 1 245 ? -11.870 0.584 0.113 1.00 98.00 245 TRP A N 1
ATOM 1922 C CA . TRP A 1 245 ? -12.961 0.513 1.063 1.00 98.00 245 TRP A CA 1
ATOM 1923 C C . TRP A 1 245 ? -13.780 1.791 0.979 1.00 98.00 245 TRP A C 1
ATOM 1925 O O . TRP A 1 245 ? -13.232 2.895 0.895 1.00 98.00 245 TRP A O 1
ATOM 1935 N N . LYS A 1 246 ? -15.099 1.629 1.014 1.00 96.88 246 LYS A N 1
ATOM 1936 C CA . LYS A 1 246 ? -16.063 2.720 1.068 1.00 96.88 246 LYS A CA 1
ATOM 1937 C C . LYS A 1 246 ? -16.853 2.578 2.355 1.00 96.88 246 LYS A C 1
ATOM 1939 O O . LYS A 1 246 ? -17.396 1.512 2.631 1.00 96.88 246 LYS A O 1
ATOM 1944 N N . ARG A 1 247 ? -16.971 3.669 3.102 1.00 94.50 247 ARG A N 1
ATOM 1945 C CA . ARG A 1 247 ? -17.886 3.745 4.235 1.00 94.50 247 ARG A CA 1
ATOM 1946 C C . ARG A 1 247 ? -19.314 3.549 3.733 1.00 94.50 247 ARG A C 1
ATOM 1948 O O . ARG A 1 247 ? -19.811 4.358 2.946 1.00 94.50 247 ARG A O 1
ATOM 1955 N N . THR A 1 248 ? -19.966 2.492 4.191 1.00 85.94 248 THR A N 1
ATOM 1956 C CA . THR A 1 248 ? -21.417 2.356 4.094 1.00 85.94 248 THR A CA 1
ATOM 1957 C C . THR A 1 248 ? -22.053 3.397 5.010 1.00 85.94 248 THR A C 1
ATOM 1959 O O . THR A 1 248 ? -21.572 3.630 6.120 1.00 85.94 248 THR A O 1
ATOM 1962 N N . ARG A 1 249 ? -23.082 4.100 4.523 1.00 68.06 249 ARG A N 1
ATOM 1963 C CA . ARG A 1 249 ? -23.909 4.914 5.417 1.00 68.06 249 ARG A CA 1
ATOM 1964 C C . ARG A 1 249 ? -24.585 3.931 6.377 1.00 68.06 249 ARG A C 1
ATOM 1966 O O . ARG A 1 249 ? -25.157 2.954 5.900 1.00 68.06 249 ARG A O 1
ATOM 1973 N N . VAL A 1 250 ? -24.376 4.144 7.674 1.00 48.44 250 VAL A N 1
ATOM 1974 C CA . VAL A 1 250 ? -25.185 3.530 8.733 1.00 48.44 250 VAL A CA 1
ATOM 1975 C C . VAL A 1 250 ? -26.491 4.300 8.785 1.00 48.44 250 VAL A C 1
ATOM 1977 O O . VAL A 1 250 ? -26.400 5.543 8.630 1.00 48.44 250 VAL A O 1
#

pLDDT: mean 84.36, std 14.31, range [40.06, 98.31]